Protein 3K4T (pdb70)

Solvent-accessible surface area: 15695 Å² total; per-residue (Å²): 133,73,45,84,95,1,25,140,26,1,50,67,1,33,68,14,1,158,52,1,60,59,16,4,132,35,1,49,114,60,14,64,90,84,63,66,14,150,107,4,8,110,80,19,12,56,121,5,36,76,54,3,54,142,31,16,81,98,17,42,30,10,148,61,6,56,112,42,48,97,99,48,105,79,1,39,156,26,0,45,61,0,33,67,15,2,152,37,1,97,62,15,5,154,35,0,50,120,64,14,55,89,60,82,80,9,97,93,6,5,98,89,10,13,62,111,5,31,95,63,3,37,146,52,16,77,101,29,56,23,6,141,83,10,21,116,51,50,60,69,131,91,63,43,88,83,1,32,136,21,1,42,92,2,21,61,33,1,89,64,3,60,62,56,2,94,44,2,38,133,67,16,48,77,46,64,86,27,101,94,0,9,103,67,16,7,54,126,8,24,78,56,2,46,139,33,18,85,83,21,40,24,7,129,84,3,2,135,48,41,72,50,172,90,101,50,110,94,2,21,140,27,1,42,72,2,19,66,42,0,98,58,1,56,60,55,1,86,36,2,49,125,67,24,52,96,68,83,75,31,122,105,11,8,79,98,29,6,60,136,8,25,86,56,1,36,147,26,17,79,104,20,44,29,6,148,87,2,60,126,55,76

Organism: Cauliflower mosaic virus (strain Strasbourg) (NCBI:txid10648)

Radius of gyration: 31.71 Å; Cα contacts (8 Å, |Δi|>4): 252; chains: 4; bounding box: 76×44×86 Å

Sequence (282 aa):
ANLNQIQKEVSEILSDQKSMKADIKAILELLGSQNPIKESLETVAAKIVNDLTKLINDCPCNKEILEALGNLNQIQKEVSEILSDQKSMKADIKAILELLGSQNPIKESLETVAAKIVNDLTKLINDCPCNKEILEALGTQANLNQIQKEVSEILSDQKSMKADIKAILELLGSQNPIKESLETVAAKIVNDLTKLINDCP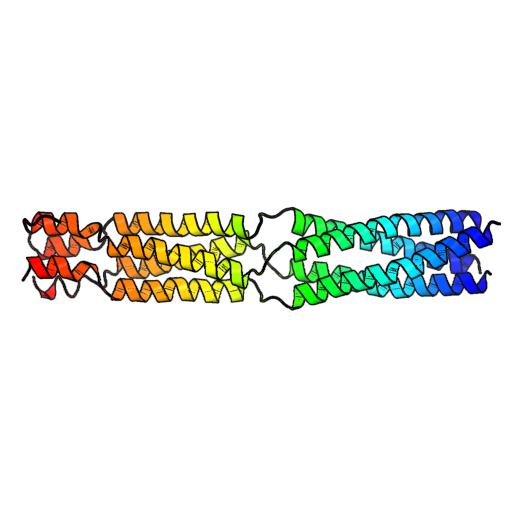CNKEILEALGTQPNLNQIQKEVSEILSDQKSMKADIKAILELLGSQNPIKESLETVAAKIVNDLTKLINDCPCNKEIILEAL

InterPro domains:
  IPR004986 Caulimovirus virion-associated protein [PF03310] (8-120)

Structure (mmCIF, N/CA/C/O backbone):
data_3K4T
#
_entry.id   3K4T
#
_cell.length_a   69.302
_cell.length_b   28.818
_cell.length_c   75.957
_cell.angle_alpha   90.00
_cell.angle_beta   92.08
_cell.angle_gamma   90.00
#
_symmetry.space_group_name_H-M   'P 1 21 1'
#
loop_
_entity.id
_entity.type
_entity.pdbx_description
1 polymer 'Virion-associated protein'
2 non-polymer 'CHLORIDE ION'
3 water water
#
loop_
_atom_site.group_PDB
_atom_site.id
_atom_site.type_symbol
_atom_site.label_atom_id
_atom_site.label_alt_id
_atom_site.label_comp_id
_atom_site.label_asym_id
_atom_site.label_entity_id
_atom_site.label_seq_id
_atom_site.pdbx_PDB_ins_code
_atom_site.Cartn_x
_atom_site.Cartn_y
_atom_site.Cartn_z
_atom_site.occupancy
_atom_site.B_iso_or_equiv
_atom_site.auth_seq_id
_atom_site.auth_comp_id
_atom_site.auth_asym_id
_atom_site.auth_atom_id
_atom_site.pdbx_PDB_model_num
ATOM 1 N N . ALA A 1 2 ? 56.151 12.112 55.216 1.00 27.95 2 ALA A N 1
ATOM 2 C CA . ALA A 1 2 ? 55.113 11.145 54.712 1.00 27.62 2 ALA A CA 1
ATOM 3 C C . ALA A 1 2 ? 54.152 11.824 53.720 1.00 27.24 2 ALA A C 1
ATOM 4 O O . ALA A 1 2 ? 53.636 11.193 52.790 1.00 26.56 2 ALA A O 1
ATOM 6 N N . ASN A 1 3 ? 53.953 13.126 53.941 1.00 27.14 3 ASN A N 1
ATOM 7 C CA . ASN A 1 3 ? 53.176 14.021 53.087 1.00 26.67 3 ASN A CA 1
ATOM 8 C C . ASN A 1 3 ? 53.674 14.081 51.647 1.00 26.80 3 ASN A C 1
ATOM 9 O O . ASN A 1 3 ? 52.902 13.865 50.713 1.00 27.02 3 ASN A O 1
ATOM 14 N N . LEU A 1 4 ? 54.962 14.369 51.474 1.00 26.86 4 LEU A N 1
ATOM 15 C CA . LEU A 1 4 ? 55.536 14.601 50.155 1.00 27.06 4 LEU A CA 1
ATOM 16 C C . LEU A 1 4 ? 55.536 13.355 49.289 1.00 27.94 4 LEU A C 1
ATOM 17 O O . LEU A 1 4 ? 55.357 13.446 48.065 1.00 27.89 4 LEU A O 1
ATOM 22 N N . ASN A 1 5 ? 55.747 12.202 49.930 1.00 28.66 5 ASN A N 1
ATOM 23 C CA . ASN A 1 5 ? 55.724 10.917 49.241 1.00 29.49 5 ASN A CA 1
ATOM 24 C C . ASN A 1 5 ? 54.358 10.556 48.685 1.00 29.74 5 ASN A C 1
ATOM 25 O O . ASN A 1 5 ? 54.251 10.149 47.536 1.00 29.62 5 ASN A O 1
ATOM 30 N N . GLN A 1 6 ? 53.317 10.706 49.496 1.00 30.39 6 GLN A N 1
ATOM 31 C CA . GLN A 1 6 ? 51.964 10.526 48.997 1.00 31.33 6 GLN A CA 1
ATOM 32 C C . GLN A 1 6 ? 51.730 11.401 47.760 1.00 31.48 6 GLN A C 1
ATOM 33 O O . GLN A 1 6 ? 51.250 10.914 46.737 1.00 31.74 6 GLN A O 1
ATOM 39 N N . ILE A 1 7 ? 52.099 12.675 47.832 1.00 31.80 7 ILE A N 1
ATOM 40 C CA . ILE A 1 7 ? 51.968 13.545 46.656 1.00 32.17 7 ILE A CA 1
ATOM 41 C C . ILE A 1 7 ? 52.812 13.017 45.498 1.00 32.35 7 ILE A C 1
ATOM 42 O O . ILE A 1 7 ? 52.319 12.885 44.381 1.00 32.75 7 ILE A O 1
ATOM 47 N N . GLN A 1 8 ? 54.068 12.686 45.769 1.00 32.59 8 GLN A N 1
ATOM 48 C CA . GLN A 1 8 ? 54.915 12.062 44.758 1.00 33.07 8 GLN A CA 1
ATOM 49 C C . GLN A 1 8 ? 54.281 10.819 44.096 1.00 33.05 8 GLN A C 1
ATOM 50 O O . GLN A 1 8 ? 54.331 10.695 42.872 1.00 33.28 8 GLN A O 1
ATOM 56 N N . LYS A 1 9 ? 53.688 9.921 44.894 1.00 32.93 9 LYS A N 1
ATOM 57 C CA . LYS A 1 9 ? 53.008 8.704 44.386 1.00 32.77 9 LYS A CA 1
ATOM 58 C C . LYS A 1 9 ? 51.874 9.017 43.414 1.00 32.46 9 LYS A C 1
ATOM 59 O O . LYS A 1 9 ? 51.813 8.462 42.320 1.00 32.40 9 LYS A O 1
ATOM 65 N N . GLU A 1 10 ? 50.971 9.895 43.841 1.00 32.17 10 GLU A N 1
ATOM 66 C CA . GLU A 1 10 ? 49.787 10.228 43.074 1.00 31.85 10 GLU A CA 1
ATOM 67 C C . GLU A 1 10 ? 50.142 10.976 41.828 1.00 31.66 10 GLU A C 1
ATOM 68 O O . GLU A 1 10 ? 49.484 10.815 40.812 1.00 31.97 10 GLU A O 1
ATOM 74 N N . VAL A 1 11 ? 51.184 11.795 41.902 1.00 31.50 11 VAL A N 1
ATOM 75 C CA . VAL A 1 11 ? 51.625 12.573 40.748 1.00 31.18 11 VAL A CA 1
ATOM 76 C C . VAL A 1 11 ? 52.186 11.655 39.663 1.00 30.99 11 VAL A C 1
ATOM 77 O O . VAL A 1 11 ? 51.865 11.821 38.481 1.00 31.14 11 VAL A O 1
ATOM 81 N N . SER A 1 12 ? 53.007 10.688 40.080 1.00 30.57 12 SER A N 1
ATOM 82 C CA . SER A 1 12 ? 53.551 9.660 39.193 1.00 29.96 12 SER A CA 1
ATOM 83 C C . SER A 1 12 ? 52.445 8.871 38.519 1.00 29.48 12 SER A C 1
ATOM 84 O O . SER A 1 12 ? 52.532 8.567 37.336 1.00 29.00 12 SER A O 1
ATOM 87 N N . GLU A 1 13 ? 51.410 8.550 39.292 1.00 29.50 13 GLU A N 1
ATOM 88 C CA . GLU A 1 13 ? 50.265 7.780 38.814 1.00 29.60 13 GLU A CA 1
ATOM 89 C C . GLU A 1 13 ? 49.434 8.565 37.807 1.00 29.43 13 GLU A C 1
ATOM 90 O O . GLU A 1 13 ? 49.034 7.992 36.796 1.00 29.74 13 GLU A O 1
ATOM 96 N N . ILE A 1 14 ? 49.182 9.853 38.073 1.00 28.96 14 ILE A N 1
ATOM 97 C CA . ILE A 1 14 ? 48.494 10.717 37.112 1.00 28.99 14 ILE A CA 1
ATOM 98 C C . ILE A 1 14 ? 49.222 10.685 35.780 1.00 29.60 14 ILE A C 1
ATOM 99 O O . ILE A 1 14 ? 48.603 10.410 34.755 1.00 29.66 14 ILE A O 1
ATOM 104 N N . LEU A 1 15 ? 50.535 10.936 35.805 1.00 30.53 15 LEU A N 1
ATOM 105 C CA . LEU A 1 15 ? 51.355 11.022 34.581 1.00 31.50 15 LEU A CA 1
ATOM 106 C C . LEU A 1 15 ? 51.413 9.741 33.758 1.00 32.67 15 LEU A C 1
ATOM 107 O O . LEU A 1 15 ? 51.475 9.799 32.522 1.00 33.16 15 LEU A O 1
ATOM 112 N N . SER A 1 16 ? 51.500 8.610 34.455 1.00 33.73 16 SER A N 1
ATOM 113 C CA . SER A 1 16 ? 51.388 7.286 33.852 1.00 34.60 16 SER A CA 1
ATOM 114 C C . SER A 1 16 ? 50.007 7.065 33.253 1.00 35.13 16 SER A C 1
ATOM 115 O O . SER A 1 16 ? 49.867 6.476 32.182 1.00 35.59 16 SER A O 1
ATOM 118 N N . ASP A 1 17 ? 48.989 7.544 33.958 1.00 35.87 17 ASP A N 1
ATOM 119 C CA . ASP A 1 17 ? 47.610 7.202 33.645 1.00 36.59 17 ASP A CA 1
ATOM 120 C C . ASP A 1 17 ? 47.298 7.697 32.244 1.00 36.74 17 ASP A C 1
ATOM 121 O O . ASP A 1 17 ? 46.594 7.037 31.479 1.00 37.14 17 ASP A O 1
ATOM 126 N N . GLN A 1 18 ? 47.829 8.869 31.915 1.00 36.72 18 GLN A N 1
ATOM 127 C CA . GLN A 1 18 ? 47.524 9.516 30.649 1.00 36.29 18 GLN A CA 1
ATOM 128 C C . GLN A 1 18 ? 47.977 8.663 29.468 1.00 36.46 18 GLN A C 1
ATOM 129 O O . GLN A 1 18 ? 47.267 8.565 28.467 1.00 36.37 18 GLN A O 1
ATOM 135 N N . LYS A 1 19 ? 49.151 8.044 29.574 1.00 36.33 19 LYS A N 1
ATOM 136 C CA . LYS A 1 19 ? 49.733 7.393 28.400 1.00 36.33 19 LYS A CA 1
ATOM 137 C C . LYS A 1 19 ? 48.838 6.325 27.767 1.00 36.00 19 LYS A C 1
ATOM 138 O O . LYS A 1 19 ? 48.956 6.026 26.570 1.00 35.85 19 LYS A O 1
ATOM 144 N N . SER A 1 20 ? 47.962 5.742 28.580 1.00 35.49 20 SER A N 1
ATOM 145 C CA . SER A 1 20 ? 46.952 4.806 28.088 1.00 34.90 20 SER A CA 1
ATOM 146 C C . SER A 1 20 ? 45.670 5.546 27.702 1.00 34.28 20 SER A C 1
ATOM 147 O O . SER A 1 20 ? 44.842 5.008 26.968 1.00 34.23 20 SER A O 1
ATOM 150 N N . MET A 1 21 ? 45.531 6.778 28.194 1.00 33.31 21 MET A N 1
ATOM 151 C CA . MET A 1 21 ? 44.435 7.670 27.831 1.00 32.56 21 MET A CA 1
ATOM 152 C C . MET A 1 21 ? 44.722 8.252 26.461 1.00 31.72 21 MET A C 1
ATOM 153 O O . MET A 1 21 ? 43.829 8.321 25.617 1.00 31.56 21 MET A O 1
ATOM 158 N N . LYS A 1 22 ? 45.976 8.662 26.251 1.00 30.89 22 LYS A N 1
ATOM 159 C CA . LYS A 1 22 ? 46.481 9.089 24.932 1.00 29.90 22 LYS A CA 1
ATOM 160 C C . LYS A 1 22 ? 46.344 8.019 23.864 1.00 29.05 22 LYS A C 1
ATOM 161 O O . LYS A 1 22 ? 46.001 8.333 22.726 1.00 28.94 22 LYS A O 1
ATOM 167 N N . ALA A 1 23 ? 46.600 6.760 24.234 1.00 28.60 23 ALA A N 1
ATOM 168 C CA . ALA A 1 23 ? 46.489 5.605 23.307 1.00 27.83 23 ALA A CA 1
ATOM 169 C C . ALA A 1 23 ? 45.064 5.420 22.821 1.00 27.33 23 ALA A C 1
ATOM 170 O O . ALA A 1 23 ? 44.834 4.997 21.683 1.00 27.81 23 ALA A O 1
ATOM 172 N N . ASP A 1 24 ? 44.12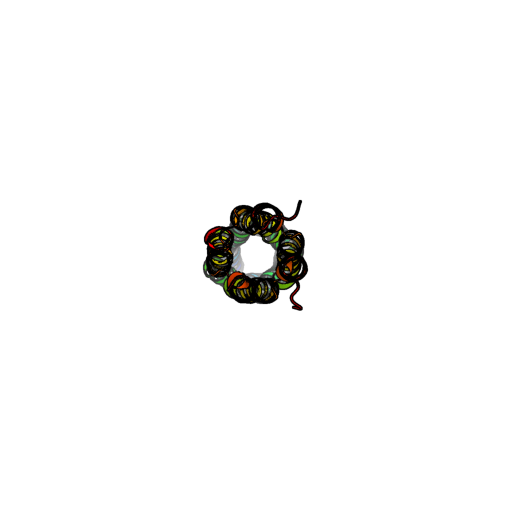1 5.732 23.699 1.00 26.61 24 ASP A N 1
ATOM 173 C CA . ASP A 1 24 ? 42.713 5.670 23.393 1.00 26.41 24 ASP A CA 1
ATOM 174 C C . ASP A 1 24 ? 42.230 6.847 22.526 1.00 26.15 24 ASP A C 1
ATOM 175 O O . ASP A 1 24 ? 41.545 6.630 21.523 1.00 26.27 24 ASP A O 1
ATOM 180 N N . ILE A 1 25 ? 42.582 8.082 22.888 1.00 25.59 25 ILE A N 1
ATOM 181 C CA . ILE A 1 25 ? 42.241 9.243 22.051 1.00 25.25 25 ILE A CA 1
ATOM 182 C C . ILE A 1 25 ? 42.779 9.109 20.609 1.00 25.28 25 ILE A C 1
ATOM 183 O O . ILE A 1 25 ? 42.106 9.499 19.650 1.00 25.44 25 ILE A O 1
ATOM 188 N N . LYS A 1 26 ? 43.986 8.558 20.464 1.00 24.66 26 LYS A N 1
ATOM 189 C CA . LYS A 1 26 ? 44.552 8.277 19.155 1.00 24.49 26 LYS A CA 1
ATOM 190 C C . LYS A 1 26 ? 43.664 7.279 18.397 1.00 24.31 26 LYS A C 1
ATOM 191 O O . LYS A 1 26 ? 43.361 7.474 17.214 1.00 24.24 26 LYS A O 1
ATOM 197 N N . ALA A 1 27 ? 43.244 6.226 19.092 1.00 23.69 27 ALA A N 1
ATOM 198 C CA . ALA A 1 27 ? 42.414 5.206 18.498 1.00 23.61 27 ALA A CA 1
ATOM 199 C C . ALA A 1 27 ? 41.076 5.778 18.035 1.00 23.82 27 ALA A C 1
ATOM 200 O O . ALA A 1 27 ? 40.549 5.350 17.002 1.00 23.99 27 ALA A O 1
ATOM 202 N N . ILE A 1 28 ? 40.535 6.744 18.780 1.00 23.51 28 ILE A N 1
ATOM 203 C CA . ILE A 1 28 ? 39.276 7.384 18.382 1.00 23.36 28 ILE A CA 1
ATOM 204 C C . ILE A 1 28 ? 39.472 8.270 17.130 1.00 22.96 28 ILE A C 1
ATOM 205 O O . ILE A 1 28 ? 38.637 8.273 16.237 1.00 22.97 28 ILE A O 1
ATOM 210 N N . LEU A 1 29 ? 40.590 8.985 17.049 1.00 22.78 29 LEU A N 1
ATOM 211 C CA . LEU A 1 29 ? 40.905 9.798 15.858 1.00 22.16 29 LEU A CA 1
ATOM 212 C C . LEU A 1 29 ? 41.296 8.980 14.637 1.00 22.10 29 LEU A C 1
ATOM 213 O O . LEU A 1 29 ? 40.937 9.334 13.519 1.00 22.28 29 LEU A O 1
ATOM 218 N N . GLU A 1 30 ? 42.027 7.888 14.844 1.00 22.14 30 GLU A N 1
ATOM 219 C CA . GLU A 1 30 ? 42.309 6.954 13.741 1.00 22.30 30 GLU A CA 1
ATOM 220 C C . GLU A 1 30 ? 41.041 6.245 13.287 1.00 21.84 30 GLU A C 1
ATOM 221 O O . GLU A 1 30 ? 40.986 5.742 12.176 1.00 22.30 30 GLU A O 1
ATOM 227 N N . LEU A 1 31 ? 40.019 6.213 14.132 1.00 21.50 31 LEU A N 1
ATOM 228 C CA . LEU A 1 31 ? 38.783 5.519 13.776 1.00 21.25 31 LEU A CA 1
ATOM 229 C C . LEU A 1 31 ? 37.787 6.434 13.071 1.00 21.17 31 LEU A C 1
ATOM 230 O O . LEU A 1 31 ? 37.056 5.996 12.178 1.00 21.16 31 LEU A O 1
ATOM 235 N N . LEU A 1 32 ? 37.764 7.700 13.482 1.00 20.86 32 LEU A N 1
ATOM 236 C CA . LEU A 1 32 ? 36.881 8.699 12.887 1.00 20.48 32 LEU A CA 1
ATOM 237 C C . LEU A 1 32 ? 37.354 9.122 11.509 1.00 20.36 32 LEU A C 1
ATOM 238 O O . LEU A 1 32 ? 36.533 9.369 10.624 1.00 20.65 32 LEU A O 1
ATOM 243 N N . GLY A 1 33 ? 38.673 9.208 11.338 1.00 19.67 33 GLY A N 1
ATOM 244 C CA . GLY A 1 33 ? 39.269 9.622 10.073 1.00 18.94 33 GLY A CA 1
ATOM 245 C C . GLY A 1 33 ? 39.607 8.477 9.134 1.00 18.40 33 GLY A C 1
ATOM 246 O O . GLY A 1 33 ? 40.412 8.645 8.216 1.00 18.40 33 GLY A O 1
ATOM 247 N N . SER A 1 34 ? 39.005 7.313 9.370 1.00 17.86 34 SER A N 1
ATOM 248 C CA . SER A 1 34 ? 39.169 6.157 8.487 1.00 17.24 34 SER A CA 1
ATOM 249 C C . SER A 1 34 ? 37.856 5.690 7.852 1.00 17.12 34 SER A C 1
ATOM 250 O O . SER A 1 34 ? 37.805 4.663 7.174 1.00 17.01 34 SER A O 1
ATOM 253 N N . GLN A 1 35 ? 36.774 6.350 8.145 1.00 16.98 35 GLN A N 1
ATOM 254 C CA . GLN A 1 35 ? 35.504 6.067 7.491 1.00 16.82 35 GLN A CA 1
ATOM 255 C C . GLN A 1 35 ? 35.074 7.175 6.538 1.00 16.93 35 GLN A C 1
ATOM 256 O O . GLN A 1 35 ? 35.499 8.324 6.681 1.00 16.81 35 GLN A O 1
ATOM 262 N N . ASN A 1 36 ? 34.253 6.817 5.555 1.00 17.15 36 ASN A N 1
ATOM 263 C CA . ASN A 1 36 ? 33.743 7.772 4.577 1.00 17.40 36 ASN A CA 1
ATOM 264 C C . ASN A 1 36 ? 32.683 8.695 5.200 1.00 17.74 36 ASN A C 1
ATOM 265 O O . ASN A 1 36 ? 32.006 8.295 6.157 1.00 17.69 36 ASN A O 1
ATOM 270 N N . PRO A 1 37 ? 32.544 9.936 4.676 1.00 18.05 37 PRO A N 1
ATOM 271 C CA . PRO A 1 37 ? 31.440 10.806 5.109 1.00 18.40 37 PRO A CA 1
ATOM 272 C C . PRO A 1 37 ? 30.064 10.186 4.798 1.00 18.76 37 PRO A C 1
ATOM 273 O O . PRO A 1 37 ? 29.952 9.348 3.894 1.00 19.06 37 PRO A O 1
ATOM 277 N N . ILE A 1 38 ? 29.031 10.590 5.533 1.00 18.82 38 ILE A N 1
ATOM 278 C CA . ILE A 1 38 ? 27.694 10.018 5.347 1.00 19.03 38 ILE A CA 1
ATOM 279 C C . ILE A 1 38 ? 27.047 10.423 4.007 1.00 19.12 38 ILE A C 1
ATOM 280 O O . ILE A 1 38 ? 26.481 9.580 3.307 1.00 19.14 38 ILE A O 1
ATOM 285 N N . LYS A 1 39 ? 27.151 11.705 3.661 1.00 19.30 39 LYS A N 1
ATOM 286 C CA . LYS A 1 39 ? 26.536 12.283 2.453 1.00 19.61 39 LYS A CA 1
ATOM 287 C C . LYS A 1 39 ? 27.084 11.694 1.142 1.00 19.78 39 LYS A C 1
ATOM 288 O O . LYS A 1 39 ? 26.350 11.537 0.165 1.00 19.68 39 LYS A O 1
ATOM 294 N N . GLU A 1 40 ? 28.379 11.385 1.147 1.00 20.10 40 GLU A N 1
ATOM 295 C CA . GLU A 1 40 ? 29.078 10.755 0.029 1.00 20.50 40 GLU A CA 1
ATOM 296 C C . GLU A 1 40 ? 28.655 9.289 -0.092 1.00 20.95 40 GLU A C 1
ATOM 297 O O . GLU A 1 40 ? 28.464 8.780 -1.200 1.00 20.92 40 GLU A O 1
ATOM 303 N N . SER A 1 41 ? 28.511 8.630 1.058 1.00 21.54 41 SER A N 1
ATOM 304 C CA . SER A 1 41 ? 28.074 7.237 1.129 1.00 22.17 41 SER A CA 1
ATOM 305 C C . SER A 1 41 ? 26.625 7.109 0.659 1.00 22.84 41 SER A C 1
ATOM 306 O O . SER A 1 41 ? 26.300 6.221 -0.142 1.00 22.90 41 SER A O 1
ATOM 309 N N . LEU A 1 42 ? 25.771 8.012 1.148 1.00 23.57 42 LEU A N 1
ATOM 310 C CA . LEU A 1 42 ? 24.341 8.017 0.820 1.00 24.31 42 LEU A CA 1
ATOM 311 C C . LEU A 1 42 ? 24.014 8.331 -0.642 1.00 24.68 42 LEU A C 1
ATOM 312 O O . LEU A 1 42 ? 23.123 7.710 -1.233 1.00 24.88 42 LEU A O 1
ATOM 317 N N . GLU A 1 43 ? 24.728 9.296 -1.215 1.00 25.11 43 GLU A N 1
ATOM 318 C CA . GLU A 1 43 ? 24.605 9.594 -2.636 1.00 25.34 43 GLU A CA 1
ATOM 319 C C . GLU A 1 43 ? 24.897 8.346 -3.464 1.00 25.49 43 GLU A C 1
ATOM 320 O O . GLU A 1 43 ? 24.100 7.985 -4.330 1.00 25.88 43 GLU A O 1
ATOM 326 N N . THR A 1 44 ? 26.014 7.680 -3.163 1.00 25.63 44 THR A N 1
ATOM 327 C CA . THR A 1 44 ? 26.527 6.547 -3.962 1.00 25.92 44 THR A CA 1
ATOM 328 C C . THR A 1 44 ? 25.557 5.360 -3.970 1.00 26.04 44 THR A C 1
ATOM 329 O O . THR A 1 44 ? 25.369 4.717 -5.001 1.00 26.02 44 THR A O 1
ATOM 333 N N . VAL A 1 45 ? 24.934 5.093 -2.824 1.00 26.26 45 VAL A N 1
ATOM 334 C CA . VAL A 1 45 ? 23.973 3.985 -2.699 1.00 26.38 45 VAL A CA 1
ATOM 335 C C . VAL A 1 45 ? 22.572 4.336 -3.192 1.00 26.20 45 VAL A C 1
ATOM 336 O O . VAL A 1 45 ? 21.910 3.495 -3.795 1.00 26.38 45 VAL A O 1
ATOM 340 N N . ALA A 1 46 ? 22.130 5.565 -2.929 1.00 26.04 46 ALA A N 1
ATOM 341 C CA . ALA A 1 46 ? 20.880 6.074 -3.491 1.00 25.97 46 ALA A CA 1
ATOM 342 C C . ALA A 1 46 ? 20.973 6.035 -5.004 1.00 26.03 46 ALA A C 1
ATOM 343 O O . ALA A 1 46 ? 20.106 5.467 -5.664 1.00 25.96 46 ALA A O 1
ATOM 345 N N . ALA A 1 47 ? 22.053 6.611 -5.538 1.00 26.01 47 ALA A N 1
ATOM 346 C CA . ALA A 1 47 ? 22.352 6.567 -6.971 1.00 26.09 47 ALA A CA 1
ATOM 347 C C . ALA A 1 47 ? 22.367 5.140 -7.554 1.00 26.06 47 ALA A C 1
ATOM 348 O O . ALA A 1 47 ? 21.991 4.940 -8.712 1.00 25.98 47 ALA A O 1
ATOM 350 N N . LYS A 1 48 ? 22.789 4.159 -6.751 1.00 26.02 48 LYS A N 1
ATOM 351 C CA . LYS A 1 48 ? 22.711 2.745 -7.139 1.00 25.85 48 LYS A CA 1
ATOM 352 C C . LYS A 1 48 ? 21.290 2.178 -7.103 1.00 25.46 48 LYS A C 1
ATOM 353 O O . LYS A 1 48 ? 20.905 1.459 -8.022 1.00 25.46 48 LYS A O 1
ATOM 359 N N . ILE A 1 49 ? 20.523 2.481 -6.051 1.00 25.02 49 ILE A N 1
ATOM 360 C CA . ILE A 1 49 ? 19.106 2.075 -5.989 1.00 24.50 49 ILE A CA 1
ATOM 361 C C . ILE A 1 49 ? 18.368 2.587 -7.226 1.00 24.35 49 ILE A C 1
ATOM 362 O O . ILE A 1 49 ? 17.846 1.797 -8.002 1.00 24.30 49 ILE A O 1
ATOM 367 N N . VAL A 1 50 ? 18.374 3.904 -7.426 1.00 24.53 50 VAL A N 1
ATOM 368 C CA . VAL A 1 50 ? 17.690 4.530 -8.566 1.00 24.88 50 VAL A CA 1
ATOM 369 C C . VAL A 1 50 ? 18.177 4.055 -9.937 1.00 25.04 50 VAL A C 1
ATOM 370 O O . VAL A 1 50 ? 17.365 3.917 -10.840 1.00 25.57 50 VAL A O 1
ATOM 374 N N . ASN A 1 51 ? 19.479 3.802 -10.098 1.00 25.50 51 ASN A N 1
ATOM 375 C CA . ASN A 1 51 ? 20.023 3.254 -11.365 1.00 25.63 51 ASN A CA 1
ATOM 376 C C . ASN A 1 51 ? 19.489 1.854 -11.665 1.00 25.65 51 ASN A C 1
ATOM 377 O O . ASN A 1 51 ? 18.986 1.604 -12.763 1.00 25.79 51 ASN A O 1
ATOM 382 N N . ASP A 1 52 ? 19.595 0.958 -10.681 1.00 25.77 52 ASP A N 1
ATOM 383 C CA . ASP A 1 52 ? 19.089 -0.417 -10.783 1.00 26.05 52 ASP A CA 1
ATOM 384 C C . ASP A 1 52 ? 17.599 -0.470 -11.103 1.00 25.99 52 ASP A C 1
ATOM 385 O O . ASP A 1 52 ? 17.155 -1.274 -11.930 1.00 25.85 52 ASP A O 1
ATOM 390 N N . LEU A 1 53 ? 16.833 0.396 -10.449 1.00 25.92 53 LEU A N 1
ATOM 391 C CA . LEU A 1 53 ? 15.423 0.494 -10.738 1.00 25.77 53 LEU A CA 1
ATOM 392 C C . LEU A 1 53 ? 15.135 1.294 -12.014 1.00 25.77 53 LEU A C 1
ATOM 393 O O . LEU A 1 53 ? 14.288 0.884 -12.797 1.00 26.00 53 LEU A O 1
ATOM 398 N N . THR A 1 54 ? 15.839 2.404 -12.254 1.00 25.61 54 THR A N 1
ATOM 399 C CA . THR A 1 54 ? 15.652 3.142 -13.521 1.00 25.51 54 THR A CA 1
ATOM 400 C C . THR A 1 54 ? 15.922 2.247 -14.732 1.00 25.77 54 THR A C 1
ATOM 401 O O . THR A 1 54 ? 15.487 2.550 -15.843 1.00 26.05 54 THR A O 1
ATOM 405 N N . LYS A 1 55 ? 16.626 1.140 -14.517 1.00 25.87 55 LYS A N 1
ATOM 406 C CA . LYS A 1 55 ? 16.823 0.169 -15.587 1.00 25.94 55 LYS A CA 1
ATOM 407 C C . LYS A 1 55 ? 15.677 -0.833 -15.713 1.00 25.89 55 LYS A C 1
ATOM 408 O O . LYS A 1 55 ? 15.097 -0.967 -16.795 1.00 26.09 55 LYS A O 1
ATOM 414 N N . LEU A 1 56 ? 15.324 -1.514 -14.622 1.00 25.80 56 LEU A N 1
ATOM 415 C CA . LEU A 1 56 ? 14.251 -2.527 -14.670 1.00 25.97 56 LEU A CA 1
ATOM 416 C C . LEU A 1 56 ? 12.885 -1.965 -15.118 1.00 26.25 56 LEU A C 1
ATOM 417 O O . LEU A 1 56 ? 12.137 -2.634 -15.833 1.00 26.63 56 LEU A O 1
ATOM 422 N N . ILE A 1 57 ? 12.562 -0.745 -14.697 1.00 26.21 57 ILE A N 1
ATOM 423 C CA . ILE A 1 57 ? 11.345 -0.067 -15.149 1.00 25.88 57 ILE A CA 1
ATOM 424 C C . ILE A 1 57 ? 11.390 0.236 -16.665 1.00 25.60 57 ILE A C 1
ATOM 425 O O . ILE A 1 57 ? 10.370 0.173 -17.339 1.00 25.80 57 ILE A O 1
ATOM 430 N N . ASN A 1 58 ? 12.568 0.533 -17.207 1.00 25.31 58 ASN A N 1
ATOM 431 C CA . ASN A 1 58 ? 12.698 0.706 -18.651 1.00 24.92 58 ASN A CA 1
ATOM 432 C C . ASN A 1 58 ? 12.763 -0.635 -19.384 1.00 25.00 58 ASN A C 1
ATOM 433 O O . ASN A 1 58 ? 12.540 -0.693 -20.592 1.00 24.99 58 ASN A O 1
ATOM 438 N N . ASP A 1 59 ? 13.061 -1.700 -18.635 1.00 25.13 59 ASP A N 1
ATOM 439 C CA . ASP A 1 59 ? 13.032 -3.100 -19.099 1.00 25.21 59 ASP A CA 1
ATOM 440 C C . ASP A 1 59 ? 11.649 -3.489 -19.637 1.00 25.20 59 ASP A C 1
ATOM 441 O O . ASP A 1 59 ? 11.533 -4.237 -20.623 1.00 25.25 59 ASP A O 1
ATOM 446 N N . CYS A 1 60 ? 10.610 -2.981 -18.971 1.00 24.94 60 CYS A N 1
ATOM 447 C CA . CYS A 1 60 ? 9.214 -3.263 -19.295 1.00 24.63 60 CYS A CA 1
ATOM 448 C C . CYS A 1 60 ? 8.841 -4.735 -19.157 1.00 24.34 60 CYS A C 1
ATOM 449 O O . CYS A 1 60 ? 8.342 -5.337 -20.110 1.00 24.49 60 CYS A O 1
ATOM 452 N N . PRO A 1 61 ? 9.059 -5.315 -17.961 1.00 24.10 61 PRO A N 1
ATOM 453 C CA . PRO A 1 61 ? 8.762 -6.732 -17.785 1.00 24.07 61 PRO A CA 1
ATOM 454 C C . PRO A 1 61 ? 7.296 -7.056 -18.079 1.00 24.13 61 PRO A C 1
ATOM 455 O O . PRO A 1 61 ? 6.999 -8.115 -18.632 1.00 24.17 61 PRO A O 1
ATOM 459 N N . CYS A 1 62 ? 6.399 -6.128 -17.751 1.00 24.13 62 CYS A N 1
ATOM 460 C CA . CYS A 1 62 ? 4.950 -6.347 -17.889 1.00 24.05 62 CYS A CA 1
ATOM 461 C C . CYS A 1 62 ? 4.401 -6.255 -19.322 1.00 23.36 62 CYS A C 1
ATOM 462 O O . CYS A 1 62 ? 3.245 -6.592 -19.570 1.00 23.27 62 CYS A O 1
ATOM 465 N N . ASN A 1 63 ? 5.234 -5.820 -20.261 1.00 22.77 63 ASN A N 1
ATOM 466 C CA . ASN A 1 63 ? 4.818 -5.723 -21.653 1.00 21.96 63 ASN A CA 1
ATOM 467 C C . ASN A 1 63 ? 4.515 -7.065 -22.291 1.00 21.41 63 ASN A C 1
ATOM 468 O O . ASN A 1 63 ? 3.603 -7.153 -23.108 1.00 21.59 63 ASN A O 1
ATOM 473 N N . LYS A 1 64 ? 5.255 -8.103 -21.921 1.00 20.54 64 LYS A N 1
ATOM 474 C CA . LYS A 1 64 ? 5.110 -9.416 -22.550 1.00 19.47 64 LYS A CA 1
ATOM 475 C C . LYS A 1 64 ? 3.677 -9.963 -22.609 1.00 18.84 64 LYS A C 1
ATOM 476 O O . LYS A 1 64 ? 3.115 -10.140 -23.690 1.00 18.56 64 LYS A O 1
ATOM 482 N N . GLU A 1 65 ? 3.104 -10.240 -21.442 1.00 18.26 65 GLU A N 1
ATOM 483 C CA . GLU A 1 65 ? 1.839 -10.968 -21.326 1.00 18.06 65 GLU A CA 1
ATOM 484 C C . GLU A 1 65 ? 0.710 -10.256 -22.079 1.00 17.75 65 GLU A C 1
ATOM 485 O O . GLU A 1 65 ? -0.150 -10.901 -22.693 1.00 17.76 65 GLU A O 1
ATOM 491 N N . ILE A 1 66 ? 0.738 -8.928 -22.021 1.00 17.64 66 ILE A N 1
ATOM 492 C CA . ILE A 1 66 ? -0.185 -8.059 -22.737 1.00 17.41 66 ILE A CA 1
ATOM 493 C C . ILE A 1 66 ? 0.042 -8.115 -24.246 1.00 17.66 66 ILE A C 1
ATOM 494 O O . ILE A 1 66 ? -0.922 -8.180 -25.014 1.00 18.20 66 ILE A O 1
ATOM 499 N N . LEU A 1 67 ? 1.307 -8.118 -24.675 1.00 17.65 67 LEU A N 1
ATOM 500 C CA . LEU A 1 67 ? 1.636 -8.343 -26.088 1.00 17.17 67 LEU A CA 1
ATOM 501 C C . LEU A 1 67 ? 1.351 -9.778 -26.536 1.00 17.32 67 LEU A C 1
ATOM 502 O O . LEU A 1 67 ? 1.157 -10.023 -27.729 1.00 17.55 67 LEU A O 1
ATOM 507 N N . GLU A 1 68 ? 1.316 -10.721 -25.587 1.00 17.39 68 GLU A N 1
ATOM 508 C CA . GLU A 1 68 ? 0.821 -12.089 -25.853 1.00 17.13 68 GLU A CA 1
ATOM 509 C C . GLU A 1 68 ? -0.643 -12.054 -26.252 1.00 16.40 68 GLU A C 1
ATOM 510 O O . GLU A 1 68 ? -1.017 -12.638 -27.272 1.00 16.09 68 GLU A O 1
ATOM 516 N N . ALA A 1 69 ? -1.455 -11.362 -25.443 1.00 15.61 69 ALA A N 1
ATOM 517 C CA . ALA A 1 69 ? -2.895 -11.232 -25.701 1.00 14.93 69 ALA A CA 1
ATOM 518 C C . ALA A 1 69 ? -3.214 -10.345 -26.905 1.00 14.57 69 ALA A C 1
ATOM 519 O O . ALA A 1 69 ? -4.146 -10.629 -27.666 1.00 14.42 69 ALA A O 1
ATOM 521 N N . LEU A 1 70 ? -2.438 -9.284 -27.094 1.00 14.40 70 LEU A N 1
ATOM 522 C CA . LEU A 1 70 ? -2.594 -8.446 -28.289 1.00 14.54 70 LEU A CA 1
ATOM 523 C C . LEU A 1 70 ? -2.066 -9.149 -29.566 1.00 14.68 70 LEU A C 1
ATOM 524 O O . LEU A 1 70 ? -2.450 -8.796 -30.686 1.00 14.67 70 LEU A O 1
ATOM 529 N N . GLY A 1 71 ? -1.201 -10.149 -29.385 1.00 14.46 71 GLY A N 1
ATOM 530 C CA . GLY A 1 71 ? -0.684 -10.939 -30.492 1.00 14.41 71 GLY A CA 1
ATOM 531 C C . GLY A 1 71 ? 0.489 -10.264 -31.181 1.00 14.18 71 GLY A C 1
ATOM 532 O O . GLY A 1 71 ? 0.438 -9.990 -32.381 1.00 13.89 71 GLY A O 1
ATOM 533 N N . ASN B 1 3 ? 57.812 28.343 44.990 1.00 22.11 3 ASN B N 1
ATOM 534 C CA . ASN B 1 3 ? 58.056 26.907 44.659 1.00 23.53 3 ASN B CA 1
ATOM 535 C C . ASN B 1 3 ? 56.871 26.004 44.973 1.00 24.03 3 ASN B C 1
ATOM 536 O O . ASN B 1 3 ? 56.650 25.034 44.254 1.00 24.30 3 ASN B O 1
ATOM 541 N N . LEU B 1 4 ? 56.117 26.317 46.037 1.00 24.55 4 LEU B N 1
ATOM 542 C CA . LEU B 1 4 ? 54.741 25.828 46.157 1.00 24.75 4 LEU B CA 1
ATOM 543 C C . LEU B 1 4 ? 53.780 26.803 45.454 1.00 25.74 4 LEU B C 1
ATOM 544 O O . LEU B 1 4 ? 52.627 26.470 45.220 1.00 26.33 4 LEU B O 1
ATOM 549 N N . ASN B 1 5 ? 54.252 28.009 45.127 1.00 26.50 5 ASN B N 1
ATOM 550 C CA . ASN B 1 5 ? 53.480 28.950 44.295 1.00 26.87 5 ASN B CA 1
ATOM 551 C C . ASN B 1 5 ? 53.331 28.492 42.860 1.00 26.40 5 ASN B C 1
ATOM 552 O O . ASN B 1 5 ? 52.270 28.602 42.265 1.00 26.34 5 ASN B O 1
ATOM 557 N N . GLN B 1 6 ? 54.426 28.000 42.310 1.00 26.39 6 GLN B N 1
ATOM 558 C CA . GLN B 1 6 ? 54.464 27.537 40.951 1.00 26.70 6 GLN B CA 1
ATOM 559 C C . GLN B 1 6 ? 53.734 26.195 40.860 1.00 26.90 6 GLN B C 1
ATOM 560 O O . GLN B 1 6 ? 52.858 26.035 40.003 1.00 27.26 6 GLN B O 1
ATOM 566 N N . ILE B 1 7 ? 54.052 25.254 41.756 1.00 26.77 7 ILE B N 1
ATOM 567 C CA . ILE B 1 7 ? 53.279 24.010 41.848 1.00 26.52 7 ILE B CA 1
ATOM 568 C C . ILE B 1 7 ? 51.777 24.249 42.018 1.00 26.93 7 ILE B C 1
ATOM 569 O O . ILE B 1 7 ? 50.986 23.612 41.339 1.00 27.59 7 ILE B O 1
ATOM 574 N N . GLN B 1 8 ? 51.372 25.178 42.875 1.00 27.26 8 GLN B N 1
ATOM 575 C CA . GLN B 1 8 ? 49.942 25.508 43.009 1.00 27.65 8 GLN B CA 1
ATOM 576 C C . GLN B 1 8 ? 49.319 26.115 41.742 1.00 27.94 8 GLN B C 1
ATOM 577 O O . GLN B 1 8 ? 48.178 25.790 41.398 1.00 28.18 8 GLN B O 1
ATOM 583 N N . LYS B 1 9 ? 50.058 26.976 41.044 1.00 28.22 9 LYS B N 1
ATOM 584 C CA . LYS B 1 9 ? 49.563 27.575 39.798 1.00 28.93 9 LYS B CA 1
ATOM 585 C C . LYS B 1 9 ? 49.377 26.528 38.695 1.00 29.30 9 LYS B C 1
ATOM 586 O O . LYS B 1 9 ? 48.328 26.470 38.052 1.00 29.84 9 LYS B O 1
ATOM 592 N N . GLU B 1 10 ? 50.378 25.678 38.500 1.00 29.51 10 GLU B N 1
ATOM 593 C CA . GLU B 1 10 ? 50.265 24.577 37.556 1.00 29.33 10 GLU B CA 1
ATOM 594 C C . GLU B 1 10 ? 49.102 23.640 37.893 1.00 29.13 10 GLU B C 1
ATOM 595 O O . GLU B 1 10 ? 48.269 23.329 37.039 1.00 29.85 10 GLU B O 1
ATOM 601 N N . VAL B 1 11 ? 49.032 23.216 39.148 1.00 28.45 11 VAL B N 1
ATOM 602 C CA . VAL B 1 11 ? 48.022 22.271 39.602 1.00 27.30 11 VAL B CA 1
ATOM 603 C C . VAL B 1 11 ? 46.585 22.807 39.424 1.00 27.34 11 VAL B C 1
ATOM 604 O O . VAL B 1 11 ? 45.714 22.084 38.950 1.00 27.39 11 VAL B O 1
ATOM 608 N N . SER B 1 12 ? 46.346 24.072 39.771 1.00 27.56 12 SER B N 1
ATOM 609 C CA . SER B 1 12 ? 45.079 24.761 39.432 1.00 27.57 12 SER B CA 1
ATOM 610 C C . SER B 1 12 ? 44.752 24.783 37.935 1.00 27.24 12 SER B C 1
ATOM 611 O O . SER B 1 12 ? 43.579 24.697 37.556 1.00 26.86 12 SER B O 1
ATOM 614 N N . GLU B 1 13 ? 45.789 24.929 37.101 1.00 26.76 13 GLU B N 1
ATOM 615 C CA . GLU B 1 13 ? 45.627 24.976 35.650 1.00 26.53 13 GLU B CA 1
ATOM 616 C C . GLU B 1 13 ? 45.362 23.588 35.079 1.00 26.08 13 GLU B C 1
ATOM 617 O O . GLU B 1 13 ? 44.717 23.458 34.031 1.00 25.78 13 GLU B O 1
ATOM 623 N N . ILE B 1 14 ? 45.867 22.560 35.765 1.00 25.37 14 ILE B N 1
ATOM 624 C CA . ILE B 1 14 ? 45.569 21.173 35.412 1.00 24.37 14 ILE B CA 1
ATOM 625 C C . ILE B 1 14 ? 44.117 20.897 35.705 1.00 24.53 14 ILE B C 1
ATOM 626 O O . ILE B 1 14 ? 43.407 20.268 34.886 1.00 24.62 14 ILE B O 1
ATOM 631 N N . LEU B 1 15 ? 43.677 21.383 36.869 1.00 24.37 15 LEU B N 1
ATOM 632 C CA . LEU B 1 15 ? 42.297 21.205 37.312 1.00 23.68 15 LEU B CA 1
AT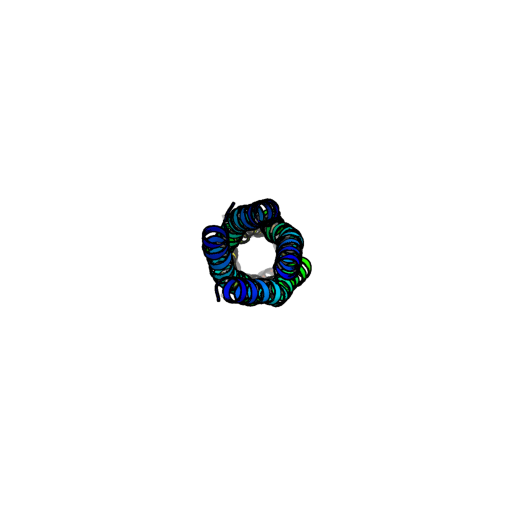OM 633 C C . LEU B 1 15 ? 41.363 21.938 36.394 1.00 24.22 15 LEU B C 1
ATOM 634 O O . LEU B 1 15 ? 40.431 21.340 35.884 1.00 24.68 15 LEU B O 1
ATOM 639 N N . SER B 1 16 ? 41.633 23.220 36.153 1.00 25.03 16 SER B N 1
ATOM 640 C CA . SER B 1 16 ? 40.758 24.050 35.332 1.00 25.83 16 SER B CA 1
ATOM 641 C C . SER B 1 16 ? 40.561 23.462 33.931 1.00 26.62 16 SER B C 1
ATOM 642 O O . SER B 1 16 ? 39.495 23.625 33.340 1.00 27.44 16 SER B O 1
ATOM 645 N N . ASP B 1 17 ? 41.580 22.766 33.423 1.00 27.46 17 ASP B N 1
ATOM 646 C CA . ASP B 1 17 ? 41.544 22.099 32.115 1.00 28.24 17 ASP B CA 1
ATOM 647 C C . ASP B 1 17 ? 40.779 20.769 32.099 1.00 28.33 17 ASP B C 1
ATOM 648 O O . ASP B 1 17 ? 40.026 20.494 31.160 1.00 28.69 17 ASP B O 1
ATOM 653 N N . GLN B 1 18 ? 41.018 19.925 33.106 1.00 28.12 18 GLN B N 1
ATOM 654 C CA . GLN B 1 18 ? 40.203 18.740 33.339 1.00 27.58 18 GLN B CA 1
ATOM 655 C C . GLN B 1 18 ? 38.742 19.099 33.314 1.00 27.58 18 GLN B C 1
ATOM 656 O O . GLN B 1 18 ? 37.920 18.360 32.792 1.00 27.25 18 GLN B O 1
ATOM 662 N N . LYS B 1 19 ? 38.422 20.237 33.912 1.00 27.69 19 LYS B N 1
ATOM 663 C CA . LYS B 1 19 ? 37.057 20.726 33.915 1.00 27.94 19 LYS B CA 1
ATOM 664 C C . LYS B 1 19 ? 36.546 20.826 32.468 1.00 27.95 19 LYS B C 1
ATOM 665 O O . LYS B 1 19 ? 35.575 20.161 32.091 1.00 28.11 19 LYS B O 1
ATOM 671 N N . SER B 1 20 ? 37.218 21.614 31.639 1.00 27.85 20 SER B N 1
ATOM 672 C CA . SER B 1 20 ? 36.749 21.775 30.268 1.00 27.99 20 SER B CA 1
ATOM 673 C C . SER B 1 20 ? 36.787 20.471 29.485 1.00 27.55 20 SER B C 1
ATOM 674 O O . SER B 1 20 ? 35.892 20.237 28.671 1.00 27.81 20 SER B O 1
ATOM 677 N N . MET B 1 21 ? 37.807 19.641 29.735 1.00 27.06 21 MET B N 1
ATOM 678 C CA . MET B 1 21 ? 37.893 18.266 29.181 1.00 27.04 21 MET B CA 1
ATOM 679 C C . MET B 1 21 ? 36.681 17.416 29.538 1.00 26.00 21 MET B C 1
ATOM 680 O O . MET B 1 21 ? 36.055 16.864 28.652 1.00 25.85 21 MET B O 1
ATOM 685 N N . LYS B 1 22 ? 36.373 17.314 30.838 1.00 25.76 22 LYS B N 1
ATOM 686 C CA . LYS B 1 22 ? 35.147 16.678 31.364 1.00 25.17 22 LYS B CA 1
ATOM 687 C C . LYS B 1 22 ? 33.903 17.046 30.572 1.00 24.90 22 LYS B C 1
ATOM 688 O O . LYS B 1 22 ? 33.178 16.161 30.113 1.00 24.38 22 LYS B O 1
ATOM 694 N N . ALA B 1 23 ? 33.669 18.352 30.417 1.00 24.95 23 ALA B N 1
ATOM 695 C CA . ALA B 1 23 ? 32.487 18.865 29.719 1.00 24.89 23 ALA B CA 1
ATOM 696 C C . ALA B 1 23 ? 32.420 18.387 28.281 1.00 25.01 23 ALA B C 1
ATOM 697 O O . ALA B 1 23 ? 31.325 18.151 27.764 1.00 25.47 23 ALA B O 1
ATOM 699 N N . ASP B 1 24 ? 33.578 18.235 27.634 1.00 25.07 24 ASP B N 1
ATOM 700 C CA . ASP B 1 24 ? 33.610 17.754 26.243 1.00 25.23 24 ASP B CA 1
ATOM 701 C C . ASP B 1 24 ? 33.324 16.259 26.109 1.00 24.11 24 ASP B C 1
ATOM 702 O O . ASP B 1 24 ? 32.575 15.861 25.236 1.00 23.90 24 ASP B O 1
ATOM 707 N N . ILE B 1 25 ? 33.908 15.437 26.972 1.00 23.44 25 ILE B N 1
ATOM 708 C CA . ILE B 1 25 ? 33.598 14.008 26.976 1.00 23.20 25 ILE B CA 1
ATOM 709 C C . ILE B 1 25 ? 32.104 13.795 27.211 1.00 23.30 25 ILE B C 1
ATOM 710 O O . ILE B 1 25 ? 31.455 12.989 26.512 1.00 23.85 25 ILE B O 1
ATOM 715 N N . LYS B 1 26 ? 31.567 14.519 28.195 1.00 22.47 26 LYS B N 1
ATOM 716 C CA . LYS B 1 26 ? 30.147 14.524 28.447 1.00 21.96 26 LYS B CA 1
ATOM 717 C C . LYS B 1 26 ? 29.420 14.813 27.138 1.00 21.16 26 LYS B C 1
ATOM 718 O O . LYS B 1 26 ? 28.645 13.979 26.681 1.00 21.67 26 LYS B O 1
ATOM 724 N N . ALA B 1 27 ? 29.704 15.958 26.518 1.00 19.83 27 ALA B N 1
ATOM 725 C CA . ALA B 1 27 ? 29.152 16.291 25.201 1.00 18.78 27 ALA B CA 1
ATOM 726 C C . ALA B 1 27 ? 29.331 15.180 24.137 1.00 18.46 27 ALA B C 1
ATOM 727 O O . ALA B 1 27 ? 28.410 14.924 23.343 1.00 18.67 27 ALA B O 1
ATOM 729 N N . ILE B 1 28 ? 30.490 14.515 24.113 1.00 17.83 28 ILE B N 1
ATOM 730 C CA . ILE B 1 28 ? 30.727 13.436 23.125 1.00 17.34 28 ILE B CA 1
ATOM 731 C C . ILE B 1 28 ? 29.835 12.236 23.420 1.00 17.01 28 ILE B C 1
ATOM 732 O O . ILE B 1 28 ? 29.226 11.695 22.517 1.00 16.80 28 ILE B O 1
ATOM 737 N N . LEU B 1 29 ? 29.761 11.852 24.693 1.00 17.11 29 LEU B N 1
ATOM 738 C CA . LEU B 1 29 ? 28.951 10.730 25.150 1.00 17.00 29 LEU B CA 1
ATOM 739 C C . LEU B 1 29 ? 27.456 10.961 25.014 1.00 17.17 29 LEU B C 1
ATOM 740 O O . LEU B 1 29 ? 26.692 10.013 24.853 1.00 17.33 29 LEU B O 1
ATOM 745 N N . GLU B 1 30 ? 27.040 12.217 25.105 1.00 17.52 30 GLU B N 1
ATOM 746 C CA . GLU B 1 30 ? 25.636 12.572 24.950 1.00 18.08 30 GLU B CA 1
ATOM 747 C C . GLU B 1 30 ? 25.294 12.442 23.483 1.00 17.82 30 GLU B C 1
ATOM 748 O O . GLU B 1 30 ? 24.281 11.841 23.128 1.00 18.03 30 GLU B O 1
ATOM 754 N N . LEU B 1 31 ? 26.159 12.985 22.630 1.00 17.41 31 LEU B N 1
ATOM 755 C CA . LEU B 1 31 ? 25.919 12.952 21.201 1.00 16.64 31 LEU B CA 1
ATOM 756 C C . LEU B 1 31 ? 25.781 11.514 20.747 1.00 15.99 31 LEU B C 1
ATOM 757 O O . LEU B 1 31 ? 24.719 11.143 20.237 1.00 16.64 31 LEU B O 1
ATOM 762 N N . LEU B 1 32 ? 26.824 10.706 20.960 1.00 14.81 32 LEU B N 1
ATOM 763 C CA . LEU B 1 32 ? 26.839 9.291 20.529 1.00 13.42 32 LEU B CA 1
ATOM 764 C C . LEU B 1 32 ? 25.741 8.433 21.173 1.00 12.50 32 LEU B C 1
ATOM 765 O O . LEU B 1 32 ? 25.069 7.642 20.491 1.00 12.24 32 LEU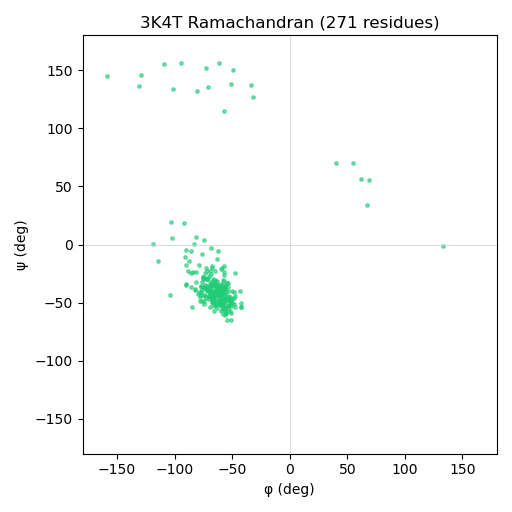 B O 1
ATOM 770 N N . GLY B 1 33 ? 25.562 8.614 22.484 1.00 11.19 33 GLY B N 1
ATOM 771 C CA . GLY B 1 33 ? 24.619 7.830 23.283 1.00 9.45 33 GLY B CA 1
ATOM 772 C C . GLY B 1 33 ? 23.154 8.060 22.982 1.00 8.28 33 GLY B C 1
ATOM 773 O O . GLY B 1 33 ? 22.321 7.231 23.312 1.00 7.94 33 GLY B O 1
ATOM 774 N N . SER B 1 34 ? 22.847 9.173 22.329 1.00 7.60 34 SER B N 1
ATOM 775 C CA . SER B 1 34 ? 21.471 9.593 22.126 1.00 7.16 34 SER B CA 1
ATOM 776 C C . SER B 1 34 ? 20.866 9.376 20.740 1.00 6.84 34 SER B C 1
ATOM 777 O O . SER B 1 34 ? 19.860 9.992 20.391 1.00 6.95 34 SER B O 1
ATOM 780 N N . GLN B 1 35 ? 21.468 8.493 19.957 1.00 6.48 35 GLN B N 1
ATOM 781 C CA . GLN B 1 35 ? 20.950 8.186 18.630 1.00 6.33 35 GLN B CA 1
ATOM 782 C C . GLN B 1 35 ? 20.756 6.707 18.293 1.00 6.12 35 GLN B C 1
ATOM 783 O O . GLN B 1 35 ? 21.522 5.846 18.736 1.00 5.71 35 GLN B O 1
ATOM 789 N N . ASN B 1 36 ? 19.714 6.439 17.509 1.00 6.03 36 ASN B N 1
ATOM 790 C CA . ASN B 1 36 ? 19.359 5.099 17.078 1.00 6.12 36 ASN B CA 1
ATOM 791 C C . ASN B 1 36 ? 20.542 4.359 16.475 1.00 6.58 36 ASN B C 1
ATOM 792 O O . ASN B 1 36 ? 21.312 4.944 15.705 1.00 6.57 36 ASN B O 1
ATOM 797 N N . PRO B 1 37 ? 20.687 3.063 16.809 1.00 6.97 37 PRO B N 1
ATOM 798 C CA . PRO B 1 37 ? 21.687 2.251 16.121 1.00 7.39 37 PRO B CA 1
ATOM 799 C C . PRO B 1 37 ? 21.558 2.434 14.617 1.00 7.82 37 PRO B C 1
ATOM 800 O O . PRO B 1 37 ? 20.462 2.710 14.122 1.00 7.91 37 PRO B O 1
ATOM 804 N N . ILE B 1 38 ? 22.668 2.300 13.904 1.00 8.43 38 ILE B N 1
ATOM 805 C CA . ILE B 1 38 ? 22.669 2.521 12.459 1.00 9.19 38 ILE B CA 1
ATOM 806 C C . ILE B 1 38 ? 21.720 1.545 11.751 1.00 9.49 38 ILE B C 1
ATOM 807 O O . ILE B 1 38 ? 20.977 1.953 10.853 1.00 9.51 38 ILE B O 1
ATOM 812 N N . LYS B 1 39 ? 21.720 0.278 12.174 1.00 9.98 39 LYS B N 1
ATOM 813 C CA . LYS B 1 39 ? 20.830 -0.730 11.574 1.00 10.60 39 LYS B CA 1
ATOM 814 C C . LYS B 1 39 ? 19.345 -0.444 11.815 1.00 11.24 39 LYS B C 1
ATOM 815 O O . LYS B 1 39 ? 18.516 -0.725 10.946 1.00 11.44 39 LYS B O 1
ATOM 821 N N . GLU B 1 40 ? 19.021 0.129 12.974 1.00 11.83 40 GLU B N 1
ATOM 822 C CA . GLU B 1 40 ? 17.646 0.478 13.306 1.00 12.62 40 GLU B CA 1
ATOM 823 C C . GLU B 1 40 ? 17.111 1.585 12.384 1.00 13.15 40 GLU B C 1
ATOM 824 O O . GLU B 1 40 ? 16.068 1.417 11.755 1.00 13.39 40 GLU B O 1
ATOM 830 N N . SER B 1 41 ? 17.844 2.691 12.280 1.00 13.94 41 SER B N 1
ATOM 831 C CA . SER B 1 41 ? 17.439 3.853 11.486 1.00 15.03 41 SER B CA 1
ATOM 832 C C . SER B 1 41 ? 17.372 3.571 9.995 1.00 16.15 41 SER B C 1
ATOM 833 O O . SER B 1 41 ? 16.582 4.183 9.273 1.00 16.81 41 SER B O 1
ATOM 836 N N . LEU B 1 42 ? 18.209 2.659 9.517 1.00 16.84 42 LEU B N 1
ATOM 837 C CA . LEU B 1 42 ? 18.177 2.299 8.111 1.00 17.17 42 LEU B CA 1
ATOM 838 C C . LEU B 1 42 ? 16.954 1.454 7.752 1.00 17.33 42 LEU B C 1
ATOM 839 O O . LEU B 1 42 ? 16.462 1.516 6.624 1.00 17.14 42 LEU B O 1
ATOM 844 N N . GLU B 1 43 ? 16.460 0.682 8.717 1.00 17.92 43 GLU B N 1
ATOM 845 C CA . GLU B 1 43 ? 15.273 -0.156 8.516 1.00 18.63 43 GLU B CA 1
ATOM 846 C C . GLU B 1 43 ? 13.965 0.625 8.365 1.00 18.74 43 GLU B C 1
ATOM 847 O O . GLU B 1 43 ? 13.170 0.327 7.471 1.00 18.41 43 GLU B O 1
ATOM 853 N N . THR B 1 44 ? 13.749 1.616 9.231 1.00 18.95 44 THR B N 1
ATOM 854 C CA . THR B 1 44 ? 12.546 2.438 9.138 1.00 19.36 44 THR B CA 1
ATOM 855 C C . THR B 1 44 ? 12.531 3.245 7.832 1.00 19.79 44 THR B C 1
ATOM 856 O O . THR B 1 44 ? 11.494 3.315 7.169 1.00 20.13 44 THR B O 1
ATOM 860 N N . VAL B 1 45 ? 13.673 3.818 7.444 1.00 20.09 45 VAL B N 1
ATOM 861 C CA . VAL B 1 45 ? 13.787 4.531 6.159 1.00 20.42 45 VAL B CA 1
ATOM 862 C C . VAL B 1 45 ? 13.528 3.595 4.978 1.00 20.78 45 VAL B C 1
ATOM 863 O O . VAL B 1 45 ? 12.731 3.916 4.098 1.00 20.92 45 VAL B O 1
ATOM 867 N N . ALA B 1 46 ? 14.204 2.449 4.950 1.00 21.11 46 ALA B N 1
ATOM 868 C CA . ALA B 1 46 ? 13.977 1.483 3.875 1.00 21.57 46 ALA B CA 1
ATOM 869 C C . ALA B 1 46 ? 12.495 1.157 3.774 1.00 21.71 46 ALA B C 1
ATOM 870 O O . ALA B 1 46 ? 11.911 1.336 2.708 1.00 22.20 46 ALA B O 1
ATOM 872 N N . ALA B 1 47 ? 11.890 0.714 4.885 1.00 21.83 47 ALA B N 1
ATOM 873 C CA . ALA B 1 47 ? 10.443 0.446 4.957 1.00 21.56 47 ALA B CA 1
ATOM 874 C C . ALA B 1 47 ? 9.620 1.618 4.434 1.00 21.76 47 ALA B C 1
ATOM 875 O O . ALA B 1 47 ? 8.728 1.417 3.624 1.00 22.01 47 ALA B O 1
ATOM 877 N N . LYS B 1 48 ? 9.943 2.837 4.866 1.00 22.13 48 LYS B N 1
ATOM 878 C CA . LYS B 1 48 ? 9.353 4.063 4.302 1.00 22.96 48 LYS B CA 1
ATOM 879 C C . LYS B 1 48 ? 9.368 4.058 2.757 1.00 23.60 48 LYS B C 1
ATOM 880 O O . LYS B 1 48 ? 8.309 4.218 2.128 1.00 24.01 48 LYS B O 1
ATOM 886 N N . ILE B 1 49 ? 10.556 3.844 2.163 1.00 23.68 49 ILE B N 1
ATOM 887 C CA . ILE B 1 49 ? 10.771 3.908 0.710 1.00 23.54 49 ILE B CA 1
ATOM 888 C C . ILE B 1 49 ? 9.902 2.904 -0.045 1.00 24.12 49 ILE B C 1
ATOM 889 O O . ILE B 1 49 ? 9.116 3.294 -0.911 1.00 23.68 49 ILE B O 1
ATOM 894 N N . VAL B 1 50 ? 10.048 1.620 0.301 1.00 25.05 50 VAL B N 1
ATOM 895 C CA . VAL B 1 50 ? 9.293 0.515 -0.309 1.00 25.79 50 VAL B CA 1
ATOM 896 C C . VAL B 1 50 ? 7.792 0.775 -0.228 1.00 26.38 50 VAL B C 1
ATOM 897 O O . VAL B 1 50 ? 7.100 0.745 -1.243 1.00 26.66 50 VAL B O 1
ATOM 901 N N . ASN B 1 51 ? 7.305 1.061 0.978 1.00 27.11 51 ASN B N 1
ATOM 902 C CA . ASN B 1 51 ? 5.893 1.365 1.202 1.00 27.62 51 ASN B CA 1
ATOM 903 C C . ASN B 1 51 ? 5.413 2.587 0.398 1.00 27.79 51 ASN B C 1
ATOM 904 O O . ASN B 1 51 ? 4.300 2.584 -0.141 1.00 27.60 51 ASN B O 1
ATOM 909 N N . ASP B 1 52 ? 6.255 3.619 0.314 1.00 28.11 52 ASP B N 1
ATOM 910 C CA . ASP B 1 52 ? 5.961 4.778 -0.537 1.00 28.66 52 ASP B CA 1
ATOM 911 C C . ASP B 1 52 ? 5.918 4.390 -2.036 1.00 28.73 52 ASP B C 1
ATOM 912 O O . ASP B 1 52 ? 5.112 4.933 -2.796 1.00 29.08 52 ASP B O 1
ATOM 917 N N . LEU B 1 53 ? 6.755 3.441 -2.455 1.00 28.49 53 LEU B N 1
ATOM 918 C CA . LEU B 1 53 ? 6.778 3.022 -3.869 1.00 28.55 53 LEU B CA 1
ATOM 919 C C . LEU B 1 53 ? 5.755 1.946 -4.259 1.00 28.04 53 LEU B C 1
ATOM 920 O O . LEU B 1 53 ? 5.212 1.970 -5.363 1.00 27.94 53 LEU B O 1
ATOM 925 N N . THR B 1 54 ? 5.508 1.006 -3.351 1.00 27.64 54 THR B N 1
ATOM 926 C CA . THR B 1 54 ? 4.432 0.024 -3.490 1.00 27.43 54 THR B CA 1
ATOM 927 C C . THR B 1 54 ? 3.077 0.697 -3.706 1.00 26.90 54 THR B C 1
ATOM 928 O O . THR B 1 54 ? 2.325 0.310 -4.576 1.00 27.06 54 THR B O 1
ATOM 932 N N . LYS B 1 55 ? 2.791 1.716 -2.910 1.00 26.72 55 LYS B N 1
ATOM 933 C CA . LYS B 1 55 ? 1.545 2.471 -2.989 1.00 26.68 55 LYS B CA 1
ATOM 934 C C . LYS B 1 55 ? 1.307 3.070 -4.382 1.00 26.51 55 LYS B C 1
ATOM 935 O O . LYS B 1 55 ? 0.167 3.098 -4.854 1.00 26.22 55 LYS B O 1
ATOM 941 N N . LEU B 1 56 ? 2.384 3.532 -5.031 1.00 26.45 56 LEU B N 1
ATOM 942 C CA . LEU B 1 56 ? 2.296 4.189 -6.346 1.00 26.29 56 LEU B CA 1
ATOM 943 C C . LEU B 1 56 ? 2.128 3.171 -7.467 1.00 26.24 56 LEU B C 1
ATOM 944 O O . LEU B 1 56 ? 1.248 3.324 -8.314 1.00 25.89 56 LEU B O 1
ATOM 949 N N . ILE B 1 57 ? 2.981 2.141 -7.447 1.00 26.38 57 ILE B N 1
ATOM 950 C CA . ILE B 1 57 ? 2.944 1.015 -8.392 1.00 26.43 57 ILE B CA 1
ATOM 951 C C . ILE B 1 57 ? 1.598 0.280 -8.354 1.00 26.61 57 ILE B C 1
ATOM 952 O O . ILE B 1 57 ? 0.943 0.145 -9.393 1.00 27.33 57 ILE B O 1
ATOM 957 N N . ASN B 1 58 ? 1.188 -0.190 -7.173 1.00 26.18 58 ASN B N 1
ATOM 958 C CA . ASN B 1 58 ? -0.108 -0.853 -7.005 1.00 25.62 58 ASN B CA 1
ATOM 959 C C . ASN B 1 58 ? -1.282 0.025 -7.443 1.00 25.36 58 ASN B C 1
ATOM 960 O O . ASN B 1 58 ? -2.348 -0.483 -7.805 1.00 25.57 58 ASN B O 1
ATOM 965 N N . ASP B 1 59 ? -1.069 1.339 -7.430 1.00 25.14 59 ASP B N 1
ATOM 966 C CA . ASP B 1 59 ? -2.065 2.307 -7.883 1.00 25.19 59 ASP B CA 1
ATOM 967 C C . ASP B 1 59 ? -2.114 2.491 -9.412 1.00 24.72 59 ASP B C 1
ATOM 968 O O . ASP B 1 59 ? -2.812 3.364 -9.917 1.00 24.80 59 ASP B O 1
ATOM 973 N N . CYS B 1 60 ? 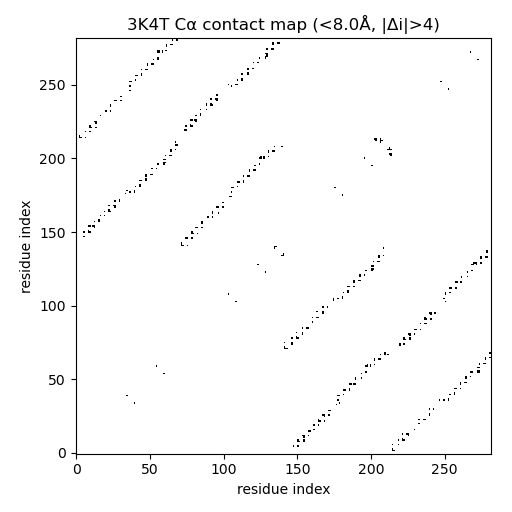-1.361 1.669 -10.137 1.00 24.48 60 CYS B N 1
ATOM 974 C CA . CYS B 1 60 ? -1.499 1.490 -11.599 1.00 24.08 60 CYS B CA 1
ATOM 975 C C . CYS B 1 60 ? -1.763 2.745 -12.440 1.00 23.73 60 CYS B C 1
ATOM 976 O O . CYS B 1 60 ? -2.858 2.899 -12.999 1.00 23.63 60 CYS B O 1
ATOM 979 N N . PRO B 1 61 ? -0.745 3.625 -12.561 1.00 23.40 61 PRO B N 1
ATOM 980 C CA . PRO B 1 61 ? -0.921 4.932 -13.212 1.00 23.35 61 PRO B CA 1
ATOM 981 C C . PRO B 1 61 ? -1.080 4.861 -14.743 1.00 23.35 61 PRO B C 1
ATOM 982 O O . PRO B 1 61 ? -1.860 5.624 -15.331 1.00 23.44 61 PRO B O 1
ATOM 986 N N . CYS B 1 62 ? -0.370 3.927 -15.369 1.00 22.97 62 CYS B N 1
ATOM 987 C CA . CYS B 1 62 ? -0.231 3.908 -16.820 1.00 22.52 62 CYS B CA 1
ATOM 988 C C . CYS B 1 62 ? -1.362 3.194 -17.541 1.00 21.70 62 CYS B C 1
ATOM 989 O O . CYS B 1 62 ? -1.441 3.212 -18.767 1.00 21.40 62 CYS B O 1
ATOM 992 N N . ASN B 1 63 ? -2.257 2.597 -16.766 1.00 21.15 63 ASN B N 1
ATOM 993 C CA . ASN B 1 63 ? -3.310 1.752 -17.307 1.00 20.55 63 ASN B CA 1
ATOM 994 C C . ASN B 1 63 ? -4.414 2.450 -18.058 1.00 20.26 63 ASN B C 1
ATOM 995 O O . ASN B 1 63 ? -5.010 1.847 -18.956 1.00 20.64 63 ASN B O 1
ATOM 1000 N N . LYS B 1 64 ? -4.698 3.699 -17.700 1.00 19.60 64 LYS B N 1
ATOM 1001 C CA . LYS B 1 64 ? -5.815 4.419 -18.305 1.00 19.29 64 LYS B CA 1
ATOM 1002 C C . LYS B 1 64 ? -5.493 4.831 -19.737 1.00 19.08 64 LYS B C 1
ATOM 1003 O O . LYS B 1 64 ? -6.368 4.833 -20.600 1.00 18.81 64 LYS B O 1
ATOM 1009 N N . GLU B 1 65 ? -4.231 5.159 -19.987 1.00 19.19 65 GLU B N 1
ATOM 1010 C CA . GLU B 1 65 ? -3.771 5.475 -21.330 1.00 19.60 65 GLU B CA 1
ATOM 1011 C C . GLU B 1 65 ? -3.911 4.272 -22.255 1.00 19.87 65 GLU B C 1
ATOM 1012 O O . GLU B 1 65 ? -4.316 4.431 -23.413 1.00 20.22 65 GLU B O 1
ATOM 1018 N N . ILE B 1 66 ? -3.584 3.083 -21.734 1.00 19.60 66 ILE B N 1
ATOM 1019 C CA . ILE B 1 66 ? -3.783 1.814 -22.442 1.00 19.70 66 ILE B CA 1
ATOM 1020 C C . ILE B 1 66 ? -5.266 1.482 -22.680 1.00 19.70 66 ILE B C 1
ATOM 1021 O O . ILE B 1 66 ? -5.689 1.253 -23.819 1.00 19.89 66 ILE B O 1
ATOM 1026 N N . LEU B 1 67 ? -6.049 1.417 -21.607 1.00 19.29 67 LEU B N 1
ATOM 1027 C CA . LEU B 1 67 ? -7.471 1.103 -21.750 1.00 19.02 67 LEU B CA 1
ATOM 1028 C C . LEU B 1 67 ? -8.174 2.078 -22.696 1.00 19.12 67 LEU B C 1
ATOM 1029 O O . LEU B 1 67 ? -9.072 1.679 -23.435 1.00 19.64 67 LEU B O 1
ATOM 1034 N N . GLU B 1 68 ? -7.754 3.344 -22.685 1.00 19.30 68 GLU B N 1
ATOM 1035 C CA . GLU B 1 68 ? -8.289 4.351 -23.611 1.00 19.17 68 GLU B CA 1
ATOM 1036 C C . GLU B 1 68 ? -7.947 3.965 -25.042 1.00 18.74 68 GLU B C 1
ATOM 1037 O O . GLU B 1 68 ? -8.818 3.973 -25.909 1.00 18.94 68 GLU B O 1
ATOM 1043 N N . ALA B 1 69 ? -6.690 3.603 -25.280 1.00 18.23 69 ALA B N 1
ATOM 1044 C CA . ALA B 1 69 ? -6.253 3.239 -26.627 1.00 18.00 69 ALA B CA 1
ATOM 1045 C C . ALA B 1 69 ? -6.866 1.921 -27.079 1.00 17.85 69 ALA B C 1
ATOM 1046 O O . ALA B 1 69 ? -7.188 1.761 -28.253 1.00 18.02 69 ALA B O 1
ATOM 1048 N N . LEU B 1 70 ? -7.037 0.993 -26.138 1.00 17.70 70 LEU B N 1
ATOM 1049 C CA . LEU B 1 70 ? -7.647 -0.312 -26.410 1.00 17.40 70 LEU B CA 1
ATOM 1050 C C . LEU B 1 70 ? -9.099 -0.207 -26.867 1.00 17.60 70 LEU B C 1
ATOM 1051 O O . LEU B 1 70 ? -9.539 -0.977 -27.710 1.00 18.01 70 LEU B O 1
ATOM 1056 N N . GLY B 1 71 ? -9.848 0.729 -26.296 1.00 17.64 71 GLY B N 1
ATOM 1057 C CA . GLY B 1 71 ? -11.159 1.048 -26.814 1.00 17.72 71 GLY B CA 1
ATOM 1058 C C . GLY B 1 71 ? -12.201 1.126 -25.730 1.00 18.31 71 GLY B C 1
ATOM 1059 O O . GLY B 1 71 ? -13.362 1.419 -26.015 1.00 18.44 71 GLY B O 1
ATOM 1060 N N . THR B 1 72 ? -11.792 0.865 -24.494 1.00 18.51 72 THR B N 1
ATOM 1061 C CA . THR B 1 72 ? -12.715 0.695 -23.375 1.00 19.19 72 THR B CA 1
ATOM 1062 C C . THR B 1 72 ? -13.761 1.756 -23.018 1.00 19.08 72 THR B C 1
ATOM 1063 O O . THR B 1 72 ? -14.963 1.505 -23.095 1.00 18.99 72 THR B O 1
ATOM 1067 N N . GLN B 1 73 ? -13.292 2.929 -22.603 1.00 19.25 73 GLN B N 1
ATOM 1068 C CA . GLN B 1 73 ? -14.124 3.901 -21.864 1.00 19.53 73 GLN B CA 1
ATOM 1069 C C . GLN B 1 73 ? -14.951 4.744 -22.844 1.00 19.66 73 GLN B C 1
ATOM 1070 O O . GLN B 1 73 ? -15.874 4.247 -23.497 1.00 19.75 73 GLN B O 1
ATOM 1076 N N . ALA C 1 2 ? 50.702 28.034 47.740 1.00 26.05 2 ALA C N 1
ATOM 1077 C CA . ALA C 1 2 ? 50.812 28.488 49.159 1.00 25.83 2 ALA C CA 1
ATOM 1078 C C . ALA C 1 2 ? 51.137 27.355 50.135 1.00 25.96 2 ALA C C 1
ATOM 1079 O O . ALA C 1 2 ? 51.935 27.570 51.048 1.00 26.87 2 ALA C O 1
ATOM 1081 N N . ASN C 1 3 ? 50.536 26.170 49.978 1.00 24.79 3 ASN C N 1
ATOM 1082 C CA . ASN C 1 3 ? 50.732 25.124 50.982 1.00 24.60 3 ASN C CA 1
ATOM 1083 C C . ASN C 1 3 ? 50.464 23.686 50.530 1.00 24.61 3 ASN C C 1
ATOM 1084 O O . ASN C 1 3 ? 49.546 23.411 49.745 1.00 24.20 3 ASN C O 1
ATOM 1089 N N . LEU C 1 4 ? 51.264 22.777 51.076 1.00 24.21 4 LEU C N 1
ATOM 1090 C CA . LEU C 1 4 ? 51.373 21.421 50.560 1.00 24.07 4 LEU C CA 1
ATOM 1091 C C . LEU C 1 4 ? 50.114 20.601 50.808 1.00 23.61 4 LEU C C 1
ATOM 1092 O O . LEU C 1 4 ? 49.723 19.789 49.967 1.00 23.55 4 LEU C O 1
ATOM 1097 N N . ASN C 1 5 ? 49.479 20.835 51.960 1.00 23.33 5 ASN C N 1
ATOM 1098 C CA . ASN C 1 5 ? 48.159 20.267 52.278 1.00 22.28 5 ASN C CA 1
ATOM 1099 C C . ASN C 1 5 ? 47.113 20.507 51.180 1.00 21.79 5 ASN C C 1
ATOM 1100 O O . ASN C 1 5 ? 46.500 19.559 50.704 1.00 22.32 5 ASN C O 1
ATOM 1105 N N . GLN C 1 6 ? 46.926 21.756 50.759 1.00 21.43 6 GLN C N 1
ATOM 1106 C CA . GLN C 1 6 ? 45.999 22.056 49.676 1.00 21.29 6 GLN C CA 1
ATOM 1107 C C . GLN C 1 6 ? 46.398 21.372 48.363 1.00 21.08 6 GLN C C 1
ATOM 1108 O O . GLN C 1 6 ? 45.559 20.750 47.694 1.00 20.53 6 GLN C O 1
ATOM 1114 N N . ILE C 1 7 ? 47.678 21.486 47.996 1.00 21.04 7 ILE C N 1
ATOM 1115 C CA . ILE C 1 7 ? 48.198 20.825 46.799 1.00 20.31 7 ILE C CA 1
ATOM 1116 C C . ILE C 1 7 ? 47.812 19.343 46.808 1.00 20.89 7 ILE C C 1
ATOM 1117 O O . ILE C 1 7 ? 47.312 18.823 45.804 1.00 21.08 7 ILE C O 1
ATOM 1122 N N . GLN C 1 8 ? 48.011 18.676 47.944 1.00 21.20 8 GLN C N 1
ATOM 1123 C CA . GLN C 1 8 ? 47.637 17.271 48.084 1.00 22.05 8 GLN C CA 1
ATOM 1124 C C . GLN C 1 8 ? 46.165 16.960 47.799 1.00 22.52 8 GLN C C 1
ATOM 1125 O O . GLN C 1 8 ? 45.870 15.986 47.091 1.00 23.10 8 GLN C O 1
ATOM 1131 N N . LYS C 1 9 ? 45.245 17.753 48.351 1.00 22.70 9 LYS C N 1
ATOM 1132 C CA . LYS C 1 9 ? 43.832 17.588 47.999 1.00 23.17 9 LYS C CA 1
ATOM 1133 C C . LYS C 1 9 ? 43.734 17.770 46.490 1.00 23.52 9 LYS C C 1
ATOM 1134 O O . LYS C 1 9 ? 43.220 16.905 45.784 1.00 24.40 9 LYS C O 1
ATOM 1140 N N . GLU C 1 10 ? 44.252 18.882 45.991 1.00 23.62 10 GLU C N 1
ATOM 1141 C CA . GLU C 1 10 ? 44.173 19.155 44.571 1.00 24.11 10 GLU C CA 1
ATOM 1142 C C . GLU C 1 10 ? 44.723 17.970 43.763 1.00 24.29 10 GLU C C 1
ATOM 1143 O O . GLU C 1 10 ? 44.052 17.461 42.849 1.00 24.92 10 GLU C O 1
ATOM 1149 N N . VAL C 1 11 ? 45.900 17.479 44.130 1.00 24.01 11 VAL C N 1
ATOM 1150 C CA . VAL C 1 11 ? 46.492 16.375 43.371 1.00 23.53 11 VAL C CA 1
ATOM 1151 C C . VAL C 1 11 ? 45.570 15.157 43.394 1.00 23.00 11 VAL C C 1
ATOM 1152 O O . VAL C 1 11 ? 45.276 14.586 42.353 1.00 23.34 11 VAL C O 1
ATOM 1156 N N . SER C 1 12 ? 45.080 14.783 44.566 1.00 23.07 12 SER C N 1
ATOM 1157 C CA . SER C 1 12 ? 44.108 13.662 44.669 1.00 22.81 12 SER C CA 1
ATOM 1158 C C . SER C 1 12 ? 42.880 13.850 43.794 1.00 22.54 12 SER C C 1
ATOM 1159 O O . SER C 1 12 ? 42.416 12.914 43.163 1.00 22.49 12 SER C O 1
ATOM 1162 N N . GLU C 1 13 ? 42.370 15.073 43.752 1.00 22.68 13 GLU C N 1
ATOM 1163 C CA . GLU C 1 13 ? 41.196 15.388 42.964 1.00 22.98 13 GLU C CA 1
ATOM 1164 C C . GLU C 1 13 ? 41.453 15.197 41.474 1.00 22.94 13 GLU C C 1
ATOM 1165 O O . GLU C 1 13 ? 40.619 14.620 40.774 1.00 22.75 13 GLU C O 1
ATOM 1171 N N . ILE C 1 14 ? 42.618 15.651 40.999 1.00 23.08 14 ILE C N 1
ATOM 1172 C CA . ILE C 1 14 ? 43.031 15.448 39.607 1.00 22.71 14 ILE C CA 1
ATOM 1173 C C . ILE C 1 14 ? 43.047 13.967 39.297 1.00 23.25 14 ILE C C 1
ATOM 1174 O O . ILE C 1 14 ? 42.487 13.513 38.289 1.00 23.48 14 ILE C O 1
ATOM 1179 N N . LEU C 1 15 ? 43.695 13.213 40.177 1.00 23.77 15 LEU C N 1
ATOM 1180 C CA . LEU C 1 15 ? 43.877 11.788 39.978 1.00 24.26 15 LEU C CA 1
ATOM 1181 C C . LEU C 1 15 ? 42.522 11.133 39.792 1.00 24.95 15 LEU C C 1
ATOM 1182 O O . LEU C 1 15 ? 42.277 10.480 38.775 1.00 25.79 15 LEU C O 1
ATOM 1187 N N . SER C 1 16 ? 41.639 11.332 40.767 1.00 25.49 16 SER C N 1
ATOM 1188 C CA . SER C 1 16 ? 40.298 10.778 40.725 1.00 25.71 16 SER C CA 1
ATOM 1189 C C . SER C 1 16 ? 39.591 11.121 39.425 1.00 26.08 16 SER C C 1
ATOM 1190 O O . SER C 1 16 ? 39.166 10.218 38.717 1.00 26.93 16 SER C O 1
ATOM 1193 N N . ASP C 1 17 ? 39.464 12.410 39.111 1.00 26.33 17 ASP C N 1
ATOM 1194 C CA . ASP C 1 17 ? 38.719 12.829 37.920 1.00 26.99 17 ASP C CA 1
ATOM 1195 C C . ASP C 1 17 ? 39.289 12.190 36.653 1.00 26.87 17 ASP C C 1
ATOM 1196 O O . ASP C 1 17 ? 38.538 11.833 35.749 1.00 27.12 17 ASP C O 1
ATOM 1201 N N . GLN C 1 18 ? 40.610 12.037 36.595 1.00 26.63 18 GLN C N 1
ATOM 1202 C CA . GLN C 1 18 ? 41.238 11.489 35.404 1.00 27.05 18 GLN C CA 1
ATOM 1203 C C . GLN C 1 18 ? 40.850 10.040 35.211 1.00 27.20 18 GLN C C 1
ATOM 1204 O O . GLN C 1 18 ? 40.468 9.630 34.112 1.00 27.23 18 GLN C O 1
ATOM 1210 N N . LYS C 1 19 ? 40.959 9.265 36.290 1.00 27.15 19 LYS C N 1
ATOM 1211 C CA . LYS C 1 19 ? 40.409 7.922 36.324 1.00 26.78 19 LYS C CA 1
ATOM 1212 C C . LYS C 1 19 ? 39.012 7.872 35.688 1.00 26.62 19 LYS C C 1
ATOM 1213 O O . LYS C 1 19 ? 38.790 7.082 34.764 1.00 26.55 19 LYS C O 1
ATOM 1219 N N . SER C 1 20 ? 38.092 8.720 36.158 1.00 26.27 20 SER C N 1
ATOM 1220 C CA . SER C 1 20 ? 36.752 8.806 35.565 1.00 26.33 20 SER C CA 1
ATOM 1221 C C . SER C 1 20 ? 36.830 9.045 34.058 1.00 26.40 20 SER C C 1
ATOM 1222 O O . SER C 1 20 ? 36.157 8.355 33.284 1.00 26.58 20 SER C O 1
ATOM 1225 N N . MET C 1 21 ? 37.678 9.992 33.660 1.00 25.85 21 MET C N 1
ATOM 1226 C CA . MET C 1 21 ? 37.867 10.375 32.268 1.00 26.26 21 MET C CA 1
ATOM 1227 C C . MET C 1 21 ? 38.441 9.250 31.396 1.00 25.62 21 MET C C 1
ATOM 1228 O O . MET C 1 21 ? 37.996 9.035 30.285 1.00 24.86 21 MET C O 1
ATOM 1233 N N . LYS C 1 22 ? 39.437 8.539 31.906 1.00 25.65 22 LYS C N 1
ATOM 1234 C CA . LYS C 1 22 ? 39.954 7.341 31.243 1.00 25.92 22 LYS C CA 1
ATOM 1235 C C . LYS C 1 22 ? 38.833 6.349 30.866 1.00 26.04 22 LYS C C 1
ATOM 1236 O O . LYS C 1 22 ? 38.789 5.855 29.726 1.00 26.63 22 LYS C O 1
ATOM 1242 N N . ALA C 1 23 ? 37.954 6.044 31.831 1.00 25.46 23 ALA C N 1
ATOM 1243 C CA . ALA C 1 23 ? 36.811 5.136 31.636 1.00 24.43 23 ALA C CA 1
ATOM 1244 C C . ALA C 1 23 ? 35.799 5.706 30.659 1.00 24.20 23 ALA C C 1
ATOM 1245 O O . ALA C 1 23 ? 35.289 4.997 29.822 1.00 24.16 23 ALA C O 1
ATOM 1247 N N . ASP C 1 24 ? 35.510 6.996 30.780 1.00 24.36 24 ASP C N 1
ATOM 1248 C CA . ASP C 1 24 ? 34.601 7.671 29.866 1.00 24.56 24 ASP C CA 1
ATOM 1249 C C . ASP C 1 24 ? 35.151 7.688 28.415 1.00 24.34 24 ASP C C 1
ATOM 1250 O O . ASP C 1 24 ? 34.393 7.474 27.466 1.00 24.96 24 ASP C O 1
ATOM 1255 N N . ILE C 1 25 ? 36.459 7.906 28.255 1.00 23.36 25 ILE C N 1
ATOM 1256 C CA . ILE C 1 25 ? 37.133 7.834 26.946 1.00 22.60 25 ILE C CA 1
ATOM 1257 C C . ILE C 1 25 ? 37.106 6.417 26.374 1.00 22.73 25 ILE C C 1
ATOM 1258 O O . ILE C 1 25 ? 36.851 6.240 25.185 1.00 22.36 25 ILE C O 1
ATOM 1263 N N . LYS C 1 26 ? 37.374 5.422 27.223 1.00 23.34 26 LYS C N 1
ATOM 1264 C CA . LYS C 1 26 ? 37.261 3.998 26.855 1.00 23.94 26 LYS C CA 1
ATOM 1265 C C . LYS C 1 26 ? 35.897 3.700 26.253 1.00 23.94 26 LYS C C 1
ATOM 1266 O O . LYS C 1 26 ? 35.807 3.125 25.172 1.00 24.47 26 LYS C O 1
ATOM 1272 N N . ALA C 1 27 ? 34.845 4.126 26.953 1.00 24.10 27 ALA C N 1
ATOM 1273 C CA . ALA C 1 27 ? 33.450 4.003 26.506 1.00 24.00 27 ALA C CA 1
ATOM 1274 C C . ALA C 1 27 ? 33.180 4.569 25.097 1.00 23.75 27 ALA C C 1
ATOM 1275 O O . ALA C 1 27 ? 32.627 3.869 24.253 1.00 24.15 27 ALA C O 1
ATOM 1277 N N . ILE C 1 28 ? 33.566 5.821 24.857 1.00 23.70 28 ILE C N 1
ATOM 1278 C CA . ILE C 1 28 ? 33.524 6.439 23.521 1.00 23.64 28 ILE C CA 1
ATOM 1279 C C . ILE C 1 28 ? 34.153 5.551 22.436 1.00 24.26 28 ILE C C 1
ATOM 1280 O O . ILE C 1 28 ? 33.588 5.375 21.355 1.00 23.85 28 ILE C O 1
ATOM 1285 N N . LEU C 1 29 ? 35.329 5.004 22.740 1.00 25.07 29 LEU C N 1
ATOM 1286 C CA . LEU C 1 29 ? 36.034 4.098 21.841 1.00 25.73 29 LEU C CA 1
ATOM 1287 C C . LEU C 1 29 ? 35.285 2.769 21.676 1.00 25.91 29 LEU C C 1
ATOM 1288 O O . LEU C 1 29 ? 35.071 2.332 20.546 1.00 25.88 29 LEU C O 1
ATOM 1293 N N . GLU C 1 30 ? 34.867 2.141 22.781 1.00 26.35 30 GLU C N 1
ATOM 1294 C CA . GLU C 1 30 ? 34.066 0.893 22.711 1.00 26.69 30 GLU C CA 1
ATOM 1295 C C . GLU C 1 30 ? 32.638 1.098 22.152 1.00 26.77 30 GLU C C 1
ATOM 1296 O O . GLU C 1 30 ? 31.891 0.130 21.966 1.00 27.30 30 GLU C O 1
ATOM 1302 N N . LEU C 1 31 ? 32.274 2.348 21.870 1.00 26.64 31 LEU C N 1
ATOM 1303 C CA . LEU C 1 31 ? 30.991 2.680 21.238 1.00 26.57 31 LEU C CA 1
ATOM 1304 C C . LEU C 1 31 ? 31.028 3.287 19.820 1.00 26.45 31 LEU C C 1
ATOM 1305 O O . LEU C 1 31 ? 30.009 3.355 19.138 1.00 26.70 31 LEU C O 1
ATOM 1310 N N . LEU C 1 32 ? 32.202 3.740 19.389 1.00 26.16 32 LEU C N 1
ATOM 1311 C CA . LEU C 1 32 ? 32.432 4.058 17.982 1.00 25.66 32 LEU C CA 1
ATOM 1312 C C . LEU C 1 32 ? 32.894 2.756 17.336 1.00 25.73 32 LEU C C 1
ATOM 1313 O O . LEU C 1 32 ? 32.782 2.591 16.124 1.00 25.52 32 LEU C O 1
ATOM 1318 N N . GLY C 1 33 ? 33.416 1.850 18.160 1.00 25.75 33 GLY C N 1
ATOM 1319 C CA . GLY C 1 33 ? 33.908 0.555 17.706 1.00 26.06 33 GLY C CA 1
ATOM 1320 C C . GLY C 1 33 ? 32.800 -0.460 17.522 1.00 26.33 33 GLY C C 1
ATOM 1321 O O . GLY C 1 33 ? 32.888 -1.334 16.654 1.00 26.38 33 GLY C O 1
ATOM 1322 N N . SER C 1 34 ? 31.762 -0.349 18.347 1.00 26.55 34 SER C N 1
ATOM 1323 C CA . SER C 1 34 ? 30.581 -1.194 18.229 1.00 26.85 34 SER C CA 1
ATOM 1324 C C . SER C 1 34 ? 29.797 -0.845 16.975 1.00 27.25 34 SER C C 1
ATOM 1325 O O . SER C 1 34 ? 29.328 -1.740 16.270 1.00 27.30 34 SER C O 1
ATOM 1328 N N . GLN C 1 35 ? 29.675 0.454 16.710 1.00 27.75 35 GLN C N 1
ATOM 1329 C CA . GLN C 1 35 ? 29.090 0.941 15.472 1.00 28.31 35 GLN C CA 1
ATOM 1330 C C . GLN C 1 35 ? 29.894 0.352 14.326 1.00 28.36 35 GLN C C 1
ATOM 1331 O O . GLN C 1 35 ? 31.081 0.639 14.172 1.00 28.41 35 GLN C O 1
ATOM 1337 N N . ASN C 1 36 ? 29.241 -0.486 13.534 1.00 28.44 36 ASN C N 1
ATOM 1338 C CA . ASN C 1 36 ? 29.927 -1.286 12.519 1.00 28.57 36 ASN C CA 1
ATOM 1339 C C . ASN C 1 36 ? 29.776 -0.420 11.254 1.00 28.63 36 ASN C C 1
ATOM 1340 O O . ASN C 1 36 ? 28.861 0.410 11.184 1.00 28.75 36 ASN C O 1
ATOM 1345 N N . PRO C 1 37 ? 30.690 -0.599 10.268 1.00 28.57 37 PRO C N 1
ATOM 1346 C CA . PRO C 1 37 ? 30.766 0.159 9.017 1.00 28.49 37 PRO C CA 1
ATOM 1347 C C . PRO C 1 37 ? 29.431 0.651 8.458 1.00 28.44 37 PRO C C 1
ATOM 1348 O O . PRO C 1 37 ? 28.499 -0.135 8.277 1.00 28.49 37 PRO C O 1
ATOM 1352 N N . ILE C 1 38 ? 29.362 1.952 8.196 1.00 28.36 38 ILE C N 1
ATOM 1353 C CA . ILE C 1 38 ? 28.221 2.580 7.545 1.00 28.26 38 ILE C CA 1
ATOM 1354 C C . ILE C 1 38 ? 28.131 2.085 6.104 1.00 28.51 38 ILE C C 1
ATOM 1355 O O . ILE C 1 38 ? 27.042 1.751 5.620 1.00 28.64 38 ILE C O 1
ATOM 1360 N N . LYS C 1 39 ? 29.288 2.008 5.442 1.00 28.61 39 LYS C N 1
ATOM 1361 C CA . LYS C 1 39 ? 29.380 1.623 4.030 1.00 28.57 39 LYS C CA 1
ATOM 1362 C C . LYS C 1 39 ? 28.943 0.177 3.773 1.00 28.70 39 LYS C C 1
ATOM 1363 O O . LYS C 1 39 ? 28.560 -0.165 2.654 1.00 28.70 39 LYS C O 1
ATOM 1369 N N . GLU C 1 40 ? 29.003 -0.659 4.808 1.00 28.89 40 GLU C N 1
ATOM 1370 C CA . GLU C 1 40 ? 28.562 -2.053 4.723 1.00 29.23 40 GLU C CA 1
ATOM 1371 C C . GLU C 1 40 ? 27.080 -2.192 5.076 1.00 29.38 40 GLU C C 1
ATOM 1372 O O . GLU C 1 40 ? 26.375 -3.036 4.525 1.00 29.36 40 GLU C O 1
ATOM 1378 N N . SER C 1 41 ? 26.619 -1.359 6.001 1.00 29.77 41 SER C N 1
ATOM 1379 C CA . SER C 1 41 ? 25.237 -1.387 6.453 1.00 29.86 41 SER C CA 1
ATOM 1380 C C . SER C 1 41 ? 24.307 -0.851 5.374 1.00 29.85 41 SER C C 1
ATOM 1381 O O . SER C 1 41 ? 23.208 -1.373 5.177 1.00 29.83 41 SER C O 1
ATOM 1384 N N . LEU C 1 42 ? 24.755 0.190 4.678 1.00 29.94 42 LEU C N 1
ATOM 1385 C CA . LEU C 1 42 ? 23.997 0.759 3.567 1.00 30.16 42 LEU C CA 1
ATOM 1386 C C . LEU C 1 42 ? 23.787 -0.252 2.439 1.00 30.21 42 LEU C C 1
ATOM 1387 O O . LEU C 1 42 ? 22.651 -0.464 2.011 1.00 30.61 42 LEU C O 1
ATOM 1392 N N . GLU C 1 43 ? 24.878 -0.877 1.981 1.00 30.05 43 GLU C N 1
ATOM 1393 C CA . GLU C 1 43 ? 24.855 -1.859 0.882 1.00 29.69 43 GLU C CA 1
ATOM 1394 C C . GLU C 1 43 ? 23.869 -3.002 1.103 1.00 29.46 43 GLU C C 1
ATOM 1395 O O . GLU C 1 43 ? 23.250 -3.470 0.148 1.00 29.79 43 GLU C O 1
ATOM 1401 N N . THR C 1 44 ? 23.728 -3.450 2.350 1.00 29.09 44 THR C N 1
ATOM 1402 C CA . THR C 1 44 ? 22.860 -4.584 2.679 1.00 28.81 44 THR C CA 1
ATOM 1403 C C . THR C 1 44 ? 21.389 -4.173 2.651 1.00 28.63 44 THR C C 1
ATOM 1404 O O . THR C 1 44 ? 20.518 -4.942 2.228 1.00 28.77 44 THR C O 1
ATOM 1408 N N . VAL C 1 45 ? 21.125 -2.948 3.091 1.00 28.26 45 VAL C N 1
ATOM 1409 C CA . VAL C 1 45 ? 19.771 -2.399 3.119 1.00 27.75 45 VAL C CA 1
ATOM 1410 C C . VAL C 1 45 ? 19.333 -1.984 1.714 1.00 27.44 45 VAL C C 1
ATOM 1411 O O . VAL C 1 45 ? 18.183 -2.187 1.332 1.00 27.47 45 VAL C O 1
ATOM 1415 N N . ALA C 1 46 ? 20.263 -1.414 0.953 1.00 27.20 46 ALA C N 1
ATOM 1416 C CA . ALA C 1 46 ? 20.002 -0.978 -0.415 1.00 27.03 46 ALA C CA 1
ATOM 1417 C C . ALA C 1 46 ? 19.728 -2.161 -1.332 1.00 27.05 46 ALA C C 1
ATOM 1418 O O . ALA C 1 46 ? 18.977 -2.033 -2.307 1.00 27.07 46 ALA C O 1
ATOM 1420 N N . ALA C 1 47 ? 20.350 -3.303 -1.031 1.00 26.90 47 ALA C N 1
ATOM 1421 C CA . ALA C 1 47 ? 20.036 -4.549 -1.725 1.00 26.85 47 ALA C CA 1
ATOM 1422 C C . ALA C 1 47 ? 18.628 -4.999 -1.348 1.00 26.89 47 ALA C C 1
ATOM 1423 O O . ALA C 1 47 ? 17.868 -5.439 -2.206 1.00 27.03 47 ALA C O 1
ATOM 1425 N N . LYS C 1 48 ? 18.270 -4.866 -0.073 1.00 26.87 48 LYS C N 1
ATOM 1426 C CA . LYS C 1 48 ? 16.941 -5.272 0.372 1.00 26.93 48 LYS C CA 1
ATOM 1427 C C . LYS C 1 48 ? 15.831 -4.383 -0.201 1.00 26.90 48 LYS C C 1
ATOM 1428 O O . LYS C 1 48 ? 14.736 -4.877 -0.494 1.00 27.18 48 LYS C O 1
ATOM 1434 N N . ILE C 1 49 ? 16.113 -3.090 -0.374 1.00 26.62 49 ILE C N 1
ATOM 1435 C CA . ILE C 1 49 ? 15.149 -2.180 -0.995 1.00 26.22 49 ILE C CA 1
ATOM 1436 C C . ILE C 1 49 ? 14.963 -2.567 -2.449 1.00 26.52 49 ILE C C 1
ATOM 1437 O O . ILE C 1 49 ? 13.824 -2.722 -2.904 1.00 27.16 49 ILE C O 1
ATOM 1442 N N . VAL C 1 50 ? 16.070 -2.740 -3.176 1.00 26.38 50 VAL C N 1
ATOM 1443 C CA . VAL C 1 50 ? 15.980 -3.016 -4.610 1.00 26.14 50 VAL C CA 1
ATOM 1444 C C . VAL C 1 50 ? 15.415 -4.404 -4.901 1.00 25.91 50 VAL C C 1
ATOM 1445 O O . VAL C 1 50 ? 14.717 -4.582 -5.899 1.00 25.74 50 VAL C O 1
ATOM 1449 N N . ASN C 1 51 ? 15.689 -5.369 -4.019 1.00 25.68 51 ASN C N 1
ATOM 1450 C CA . ASN C 1 51 ? 15.155 -6.726 -4.167 1.00 25.68 51 ASN C CA 1
ATOM 1451 C C . ASN C 1 51 ? 13.642 -6.739 -4.059 1.00 25.77 51 ASN C C 1
ATOM 1452 O O . ASN C 1 51 ? 12.959 -7.295 -4.928 1.00 25.56 51 ASN C O 1
ATOM 1457 N N . ASP C 1 52 ? 13.140 -6.130 -2.980 1.00 25.79 52 ASP C N 1
ATOM 1458 C CA . ASP C 1 52 ? 11.707 -6.068 -2.698 1.00 25.92 52 ASP C CA 1
ATOM 1459 C C . ASP C 1 52 ? 10.941 -5.439 -3.872 1.00 25.83 52 ASP C C 1
ATOM 1460 O O . ASP C 1 52 ? 10.103 -6.098 -4.487 1.00 25.66 52 ASP C O 1
ATOM 1465 N N . LEU C 1 53 ? 11.271 -4.190 -4.205 1.00 25.72 53 LEU C N 1
ATOM 1466 C CA . LEU C 1 53 ? 10.681 -3.492 -5.353 1.00 25.70 53 LEU C CA 1
ATOM 1467 C C . LEU C 1 53 ? 10.890 -4.194 -6.707 1.00 25.93 53 LEU C C 1
ATOM 1468 O O . LEU C 1 53 ? 10.171 -3.923 -7.674 1.00 25.77 53 LEU C O 1
ATOM 1473 N N . THR C 1 54 ? 11.879 -5.083 -6.782 1.00 26.39 54 THR C N 1
ATOM 1474 C CA . THR C 1 54 ? 12.069 -5.908 -7.978 1.00 26.74 54 THR C CA 1
ATOM 1475 C C . THR C 1 54 ? 11.047 -7.033 -7.996 1.00 26.55 54 THR C C 1
ATOM 1476 O O . THR C 1 54 ? 10.547 -7.393 -9.057 1.00 26.35 54 THR C O 1
ATOM 1480 N N . LYS C 1 55 ? 10.733 -7.567 -6.815 1.00 26.66 55 LYS C N 1
ATOM 1481 C CA . LYS C 1 55 ? 9.725 -8.623 -6.680 1.00 26.81 55 LYS C CA 1
ATOM 1482 C C . LYS C 1 55 ? 8.340 -8.067 -7.029 1.00 26.95 55 LYS C C 1
ATOM 1483 O O . LYS C 1 55 ? 7.555 -8.726 -7.713 1.00 26.93 55 LYS C O 1
ATOM 1489 N N . LEU C 1 56 ? 8.061 -6.847 -6.573 1.00 27.01 56 LEU C N 1
ATOM 1490 C CA . LEU C 1 56 ? 6.787 -6.185 -6.846 1.00 27.24 56 LEU C CA 1
ATOM 1491 C C . LEU C 1 56 ? 6.596 -5.946 -8.340 1.00 27.38 56 LEU C C 1
ATOM 1492 O O . LEU C 1 56 ? 5.595 -6.363 -8.932 1.00 27.63 56 LEU C O 1
ATOM 1497 N N . ILE C 1 57 ? 7.566 -5.279 -8.953 1.00 27.31 57 ILE C N 1
ATOM 1498 C CA . ILE C 1 57 ? 7.452 -4.947 -10.360 1.00 26.73 57 ILE C CA 1
ATOM 1499 C C . ILE C 1 57 ? 7.276 -6.222 -11.178 1.00 26.71 57 ILE C C 1
ATOM 1500 O O . ILE C 1 57 ? 6.298 -6.321 -11.918 1.00 27.09 57 ILE C O 1
ATOM 1505 N N . ASN C 1 58 ? 8.167 -7.208 -10.996 1.00 26.36 58 ASN C N 1
ATOM 1506 C CA . ASN C 1 58 ? 8.078 -8.501 -11.713 1.00 26.07 58 ASN C CA 1
ATOM 1507 C C . ASN C 1 58 ? 6.813 -9.331 -11.417 1.00 25.73 58 ASN C C 1
ATOM 1508 O O . ASN C 1 58 ? 6.605 -10.373 -12.028 1.00 25.81 58 ASN C O 1
ATOM 1513 N N . ASP C 1 59 ? 5.985 -8.869 -10.481 1.00 25.42 59 ASP C N 1
ATOM 1514 C CA . ASP C 1 59 ? 4.662 -9.446 -10.240 1.00 25.11 59 ASP C CA 1
ATOM 1515 C C . ASP C 1 59 ? 3.607 -8.867 -11.190 1.00 25.32 59 ASP C C 1
ATOM 1516 O O . ASP C 1 59 ? 2.569 -9.494 -11.430 1.00 25.49 59 ASP C O 1
ATOM 1521 N N . CYS C 1 60 ? 3.866 -7.667 -11.713 1.00 25.21 60 CYS C N 1
ATOM 1522 C CA . CYS C 1 60 ? 2.957 -6.999 -12.655 1.00 25.05 60 CYS C CA 1
ATOM 1523 C C . CYS C 1 60 ? 1.534 -6.853 -12.118 1.00 24.86 60 CYS C C 1
ATOM 1524 O O . CYS C 1 60 ? 0.611 -7.516 -12.596 1.00 24.76 60 CYS C O 1
ATOM 1527 N N . PRO C 1 61 ? 1.352 -5.980 -11.114 1.00 24.71 61 PRO C N 1
ATOM 1528 C CA . PRO C 1 61 ? 0.053 -5.879 -10.454 1.00 24.45 61 PRO C CA 1
ATOM 1529 C C . PRO C 1 61 ? -1.008 -5.295 -11.373 1.00 24.16 61 PRO C C 1
ATOM 1530 O O . PRO C 1 61 ? -2.194 -5.575 -11.203 1.00 24.18 61 PRO C O 1
ATOM 1534 N N . CYS C 1 62 ? -0.559 -4.517 -12.353 1.00 23.80 62 CYS C N 1
ATOM 1535 C CA . CYS C 1 62 ? -1.430 -3.745 -13.227 1.00 23.71 62 CYS C CA 1
ATOM 1536 C C . CYS C 1 62 ? -1.854 -4.510 -14.487 1.00 23.43 62 CYS C C 1
ATOM 1537 O O . CYS C 1 62 ? -2.670 -4.027 -15.288 1.00 23.65 62 CYS C O 1
ATOM 1540 N N . ASN C 1 63 ? -1.311 -5.706 -14.670 1.00 22.86 63 ASN C N 1
ATOM 1541 C CA . ASN C 1 63 ? -1.714 -6.518 -15.803 1.00 22.51 63 ASN C CA 1
ATOM 1542 C C . ASN C 1 63 ? -3.118 -7.083 -15.653 1.00 22.26 63 ASN C C 1
ATOM 1543 O O . ASN C 1 63 ? -3.815 -7.272 -16.641 1.00 22.22 63 ASN C O 1
ATOM 1548 N N . LYS C 1 64 ? -3.536 -7.321 -14.413 1.00 22.20 64 LYS C N 1
ATOM 1549 C CA . LYS C 1 64 ? -4.849 -7.906 -14.135 1.00 22.36 64 LYS C CA 1
ATOM 1550 C C . LYS C 1 64 ? -5.989 -7.094 -14.736 1.00 22.11 64 LYS C C 1
ATOM 1551 O O . LYS C 1 64 ? -6.768 -7.621 -15.523 1.00 22.91 64 LYS C O 1
ATOM 1557 N N . GLU C 1 65 ? -6.058 -5.814 -14.392 1.00 21.68 65 GLU C N 1
ATOM 1558 C CA . GLU C 1 65 ? -6.973 -4.865 -15.026 1.00 21.05 65 GLU C CA 1
ATOM 1559 C C . GLU C 1 65 ? -6.971 -4.916 -16.566 1.00 20.73 65 GLU C C 1
ATOM 1560 O O . GLU C 1 65 ? -8.040 -4.905 -17.187 1.00 20.57 65 GLU C O 1
ATOM 1566 N N . ILE C 1 66 ? -5.783 -4.978 -17.174 1.00 20.34 66 ILE C N 1
ATOM 1567 C CA . ILE C 1 66 ? -5.650 -4.904 -18.647 1.00 19.89 66 ILE C CA 1
ATOM 1568 C C . ILE C 1 66 ? -5.960 -6.206 -19.348 1.00 19.41 66 ILE C C 1
ATOM 1569 O O . ILE C 1 66 ? -6.628 -6.199 -20.378 1.00 19.40 66 ILE C O 1
ATOM 1574 N N . LEU C 1 67 ? -5.480 -7.316 -18.790 1.00 18.71 67 LEU C N 1
ATOM 1575 C CA . LEU C 1 67 ? -5.841 -8.638 -19.286 1.00 18.23 67 LEU C CA 1
ATOM 1576 C C . LEU C 1 67 ? -7.332 -8.924 -19.099 1.00 18.32 67 LEU C C 1
ATOM 1577 O O . LEU C 1 67 ? -7.921 -9.609 -19.924 1.00 18.07 67 LEU C O 1
ATOM 1582 N N . GLU C 1 68 ? -7.943 -8.379 -18.043 1.00 18.48 68 GLU C N 1
ATOM 1583 C CA . GLU C 1 68 ? -9.403 -8.470 -17.875 1.00 18.59 68 GLU C CA 1
ATOM 1584 C C . GLU C 1 68 ? -10.134 -7.910 -19.087 1.00 18.04 68 GLU C C 1
ATOM 1585 O O . GLU C 1 68 ? -11.013 -8.570 -19.624 1.00 17.95 68 GLU C O 1
ATOM 1591 N N . ALA C 1 69 ? -9.745 -6.715 -19.530 1.00 17.85 69 ALA C N 1
ATOM 1592 C CA . ALA C 1 69 ? -10.360 -6.068 -20.701 1.00 17.87 69 ALA C CA 1
ATOM 1593 C C . ALA C 1 69 ? -10.133 -6.866 -21.973 1.00 18.28 69 ALA C C 1
ATOM 1594 O O . ALA C 1 69 ? -10.978 -6.837 -22.870 1.00 18.46 69 ALA C O 1
ATOM 1596 N N . LEU C 1 70 ? -8.993 -7.564 -22.036 1.00 18.57 70 LEU C N 1
ATOM 1597 C CA . LEU C 1 70 ? -8.642 -8.439 -23.162 1.00 19.13 70 LEU C CA 1
ATOM 1598 C C . LEU C 1 70 ? -9.257 -9.836 -23.083 1.00 19.41 70 LEU C C 1
ATOM 1599 O O . LEU C 1 70 ? -9.031 -10.654 -23.967 1.00 19.82 70 LEU C O 1
ATOM 1604 N N . GLY C 1 71 ? -10.033 -10.116 -22.046 1.00 19.56 71 GLY C N 1
ATOM 1605 C CA . GLY C 1 71 ? -10.704 -11.393 -21.943 1.00 20.35 71 GLY C CA 1
ATOM 1606 C C . GLY C 1 71 ? -9.765 -12.564 -21.741 1.00 21.08 71 GLY C C 1
ATOM 1607 O O . GLY C 1 71 ? -10.022 -13.656 -22.236 1.00 21.32 71 GLY C O 1
ATOM 1608 N N . THR C 1 72 ? -8.676 -12.333 -21.015 1.00 22.00 72 THR C N 1
ATOM 1609 C CA . THR C 1 72 ? -7.692 -13.367 -20.710 1.00 23.25 72 THR C CA 1
ATOM 1610 C C . THR C 1 72 ? -7.354 -13.387 -19.219 1.00 24.22 72 THR C C 1
ATOM 1611 O O . THR C 1 72 ? -7.153 -12.323 -18.604 1.00 24.62 72 THR C O 1
ATOM 1615 N N . GLN C 1 73 ? -7.274 -14.595 -18.653 1.00 25.22 73 GLN C N 1
ATOM 1616 C CA . GLN C 1 73 ? -6.892 -14.797 -17.247 1.00 26.23 73 GLN C CA 1
ATOM 1617 C C . GLN C 1 73 ? -5.401 -14.506 -17.032 1.00 26.66 73 GLN C C 1
ATOM 1618 O O . GLN C 1 73 ? -4.575 -14.913 -17.858 1.00 26.87 73 GLN C O 1
ATOM 1624 N N . PRO C 1 74 ? -5.055 -13.767 -15.952 1.00 26.91 74 PRO C N 1
ATOM 1625 C CA . PRO C 1 74 ? -3.670 -13.708 -15.462 1.00 26.94 74 PRO C CA 1
ATOM 1626 C C . PRO C 1 74 ? -3.387 -14.734 -14.359 1.00 26.87 74 PRO C C 1
ATOM 1627 O O . PRO C 1 74 ? -4.065 -15.762 -14.269 1.00 26.79 74 PRO C O 1
ATOM 1631 N N . ASN D 1 3 ? 62.929 15.515 46.093 1.00 24.07 3 ASN D N 1
ATOM 1632 C CA . ASN D 1 3 ? 61.442 15.321 46.095 1.00 23.71 3 ASN D CA 1
ATOM 1633 C C . ASN D 1 3 ? 60.628 16.490 45.506 1.00 23.73 3 ASN D C 1
ATOM 1634 O O . ASN D 1 3 ? 59.805 16.253 44.631 1.00 24.58 3 ASN D O 1
ATOM 1639 N N . LEU D 1 4 ? 60.845 17.735 45.936 1.00 23.28 4 LEU D N 1
ATOM 1640 C CA . LEU D 1 4 ? 60.012 18.843 45.419 1.00 23.26 4 LEU D CA 1
ATOM 1641 C C . LEU D 1 4 ? 60.269 19.177 43.940 1.00 23.41 4 LEU D C 1
ATOM 1642 O O . LEU D 1 4 ? 59.337 19.202 43.143 1.00 23.18 4 LEU D O 1
ATOM 1647 N N . ASN D 1 5 ? 61.520 19.430 43.561 1.00 23.66 5 ASN D N 1
ATOM 1648 C CA . ASN D 1 5 ? 61.819 19.691 42.149 1.00 23.89 5 ASN D CA 1
ATOM 1649 C C . ASN D 1 5 ? 61.434 18.555 41.219 1.00 23.54 5 ASN D C 1
ATOM 1650 O O . ASN D 1 5 ? 60.985 18.805 40.107 1.00 23.28 5 ASN D O 1
ATOM 1655 N N . GLN D 1 6 ? 61.615 17.318 41.682 1.00 23.27 6 GLN D N 1
ATOM 1656 C CA . GLN D 1 6 ? 61.012 16.137 41.052 1.00 23.13 6 GLN D CA 1
ATOM 1657 C C . GLN D 1 6 ? 59.512 16.321 40.777 1.00 22.93 6 GLN D C 1
ATOM 1658 O O . GLN D 1 6 ? 59.048 16.090 39.648 1.00 22.80 6 GLN D O 1
ATOM 1664 N N . ILE D 1 7 ? 58.756 16.735 41.806 1.00 22.42 7 ILE D N 1
ATOM 1665 C CA . ILE D 1 7 ? 57.304 16.895 41.684 1.00 21.82 7 ILE D CA 1
ATOM 1666 C C . ILE D 1 7 ? 56.935 18.013 40.702 1.00 21.88 7 ILE D C 1
ATOM 1667 O O . ILE D 1 7 ? 56.102 17.814 39.816 1.00 22.16 7 ILE D O 1
ATOM 1672 N N . GLN D 1 8 ? 57.578 19.170 40.849 1.00 21.70 8 GLN D N 1
ATOM 1673 C CA . GLN D 1 8 ? 57.377 20.307 39.960 1.00 21.71 8 GLN D CA 1
ATOM 1674 C C . GLN D 1 8 ? 57.586 19.953 38.488 1.00 21.97 8 GLN D C 1
ATOM 1675 O O . GLN D 1 8 ? 56.922 20.491 37.604 1.00 22.08 8 GLN D O 1
ATOM 1681 N N . LYS D 1 9 ? 58.495 19.030 38.228 1.00 22.13 9 LYS D N 1
ATOM 1682 C CA . LYS D 1 9 ? 58.726 18.566 36.871 1.00 22.59 9 LYS D CA 1
ATOM 1683 C C . LYS D 1 9 ? 57.573 17.638 36.393 1.00 22.38 9 LYS D C 1
ATOM 1684 O O . LYS D 1 9 ? 56.983 17.868 35.327 1.00 22.32 9 LYS D O 1
ATOM 1690 N N . GLU D 1 10 ? 57.216 16.621 37.172 1.00 22.19 10 GLU D N 1
ATOM 1691 C CA . GLU D 1 10 ? 56.053 15.804 36.782 1.00 22.51 10 GLU D CA 1
ATOM 1692 C C . GLU D 1 10 ? 54.781 16.610 36.638 1.00 22.35 10 GLU D C 1
ATOM 1693 O O . GLU D 1 10 ? 53.925 16.254 35.836 1.00 22.92 10 GLU D O 1
ATOM 1699 N N . VAL D 1 11 ? 54.656 17.682 37.407 1.00 22.18 11 VAL D N 1
ATOM 1700 C CA . VAL D 1 11 ? 53.481 18.542 37.316 1.00 22.66 11 VAL D CA 1
ATOM 1701 C C . VAL D 1 11 ? 53.492 19.306 35.981 1.00 23.00 11 VAL D C 1
ATOM 1702 O O . VAL D 1 11 ? 52.478 19.345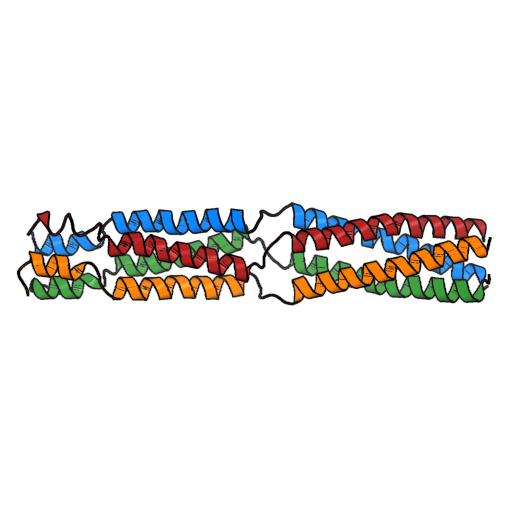 35.280 1.00 22.70 11 VAL D O 1
ATOM 1706 N N . SER D 1 12 ? 54.640 19.890 35.617 1.00 23.68 12 SER D N 1
ATOM 1707 C CA . SER D 1 12 ? 54.764 20.563 34.323 1.00 23.96 12 SER D CA 1
ATOM 1708 C C . SER D 1 12 ? 54.462 19.586 33.213 1.00 24.03 12 SER D C 1
ATOM 1709 O O . SER D 1 12 ? 53.821 19.941 32.232 1.00 24.33 12 SER D O 1
ATOM 1712 N N . GLU D 1 13 ? 54.914 18.348 33.391 1.00 24.40 13 GLU D N 1
ATOM 1713 C CA . GLU D 1 13 ? 54.731 17.293 32.398 1.00 24.70 13 GLU D CA 1
ATOM 1714 C C . GLU D 1 13 ? 53.253 16.888 32.283 1.00 24.51 13 GLU D C 1
ATOM 1715 O O . GLU D 1 13 ? 52.729 16.776 31.175 1.00 24.63 13 GLU D O 1
ATOM 1721 N N . ILE D 1 14 ? 52.576 16.702 33.418 1.00 24.22 14 ILE D N 1
ATOM 1722 C CA . ILE D 1 14 ? 51.111 16.486 33.408 1.00 24.16 14 ILE D CA 1
ATOM 1723 C C . ILE D 1 14 ? 50.376 17.617 32.688 1.00 24.37 14 ILE D C 1
ATOM 1724 O O . ILE D 1 14 ? 49.487 17.361 31.889 1.00 24.74 14 ILE D O 1
ATOM 1729 N N . LEU D 1 15 ? 50.757 18.855 32.966 1.00 24.52 15 LEU D N 1
ATOM 1730 C CA . LEU D 1 15 ? 50.024 20.003 32.459 1.00 24.87 15 LEU D CA 1
ATOM 1731 C C . LEU D 1 15 ? 50.135 20.057 30.950 1.00 25.55 15 LEU D C 1
ATOM 1732 O O . LEU D 1 15 ? 49.125 20.211 30.260 1.00 25.54 15 LEU D O 1
ATOM 1737 N N . SER D 1 16 ? 51.360 19.883 30.447 1.00 26.81 16 SER D N 1
ATOM 1738 C CA . SER D 1 16 ? 51.660 20.003 29.014 1.00 27.73 16 SER D CA 1
ATOM 1739 C C . SER D 1 16 ? 51.085 18.832 28.230 1.00 28.17 16 SER D C 1
ATOM 1740 O O . SER D 1 16 ? 50.480 19.026 27.180 1.00 28.41 16 SER D O 1
ATOM 1743 N N . ASP D 1 17 ? 51.257 17.621 28.759 1.00 28.84 17 ASP D N 1
ATOM 1744 C CA . ASP D 1 17 ? 50.697 16.423 28.129 1.00 29.65 17 ASP D CA 1
ATOM 1745 C C . ASP D 1 17 ? 49.164 16.517 28.047 1.00 29.40 17 ASP D C 1
ATOM 1746 O O . ASP D 1 17 ? 48.566 16.082 27.060 1.00 29.52 17 ASP D O 1
ATOM 1751 N N . GLN D 1 18 ? 48.544 17.122 29.061 1.00 29.47 18 GLN D N 1
ATOM 1752 C CA . GLN D 1 18 ? 47.077 17.299 29.100 1.00 29.57 18 GLN D CA 1
ATOM 1753 C C . GLN D 1 18 ? 46.556 18.320 28.099 1.00 29.61 18 GLN D C 1
ATOM 1754 O O . GLN D 1 18 ? 45.505 18.102 27.488 1.00 29.85 18 GLN D O 1
ATOM 1760 N N . LYS D 1 19 ? 47.290 19.422 27.924 1.00 29.53 19 LYS D N 1
ATOM 1761 C CA . LYS D 1 19 ? 46.931 20.422 26.922 1.00 29.18 19 LYS D CA 1
ATOM 1762 C C . LYS D 1 19 ? 46.769 19.802 25.531 1.00 28.88 19 LYS D C 1
ATOM 1763 O O . LYS D 1 19 ? 45.842 20.150 24.791 1.00 28.74 19 LYS D O 1
ATOM 1769 N N . SER D 1 20 ? 47.646 18.863 25.189 1.00 28.76 20 SER D N 1
ATOM 1770 C CA . SER D 1 20 ? 47.511 18.137 23.929 1.00 28.94 20 SER D CA 1
ATOM 1771 C C . SER D 1 20 ? 46.296 17.186 23.902 1.00 28.58 20 SER D C 1
ATOM 1772 O O . SER D 1 20 ? 45.592 17.106 22.893 1.00 28.33 20 SER D O 1
ATOM 1775 N N . MET D 1 21 ? 46.062 16.466 25.003 1.00 28.28 21 MET D N 1
ATOM 1776 C CA . MET D 1 21 ? 44.862 15.643 25.144 1.00 27.78 21 MET D CA 1
ATOM 1777 C C . MET D 1 21 ? 43.606 16.479 25.013 1.00 27.03 21 MET D C 1
ATOM 1778 O O . MET D 1 21 ? 42.663 16.065 24.370 1.00 26.70 21 MET D O 1
ATOM 1783 N N . LYS D 1 22 ? 43.582 17.654 25.624 1.00 26.64 22 LYS D N 1
ATOM 1784 C CA . LYS D 1 22 ? 42.353 18.422 25.618 1.00 26.85 22 LYS D CA 1
ATOM 1785 C C . LYS D 1 22 ? 42.024 18.934 24.223 1.00 26.59 22 LYS D C 1
ATOM 1786 O O . LYS D 1 22 ? 40.851 18.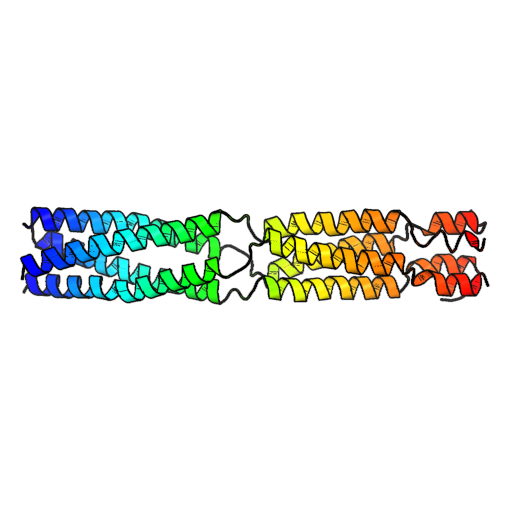985 23.847 1.00 27.20 22 LYS D O 1
ATOM 1792 N N . ALA D 1 23 ? 43.059 19.251 23.446 1.00 26.20 23 ALA D N 1
ATOM 1793 C CA . ALA D 1 23 ? 42.905 19.682 22.058 1.00 25.77 23 ALA D CA 1
ATOM 1794 C C . ALA D 1 23 ? 42.434 18.543 21.114 1.00 25.67 23 ALA D C 1
ATOM 1795 O O . ALA D 1 23 ? 41.614 18.766 20.215 1.00 25.22 23 ALA D O 1
ATOM 1797 N N . ASP D 1 24 ? 42.952 17.333 21.323 1.00 25.61 24 ASP D N 1
ATOM 1798 C CA . ASP D 1 24 ? 42.496 16.172 20.568 1.00 26.10 24 ASP D CA 1
ATOM 1799 C C . ASP D 1 24 ? 41.033 15.852 20.902 1.00 26.39 24 ASP D C 1
ATOM 1800 O O . ASP D 1 24 ? 40.238 15.560 20.010 1.00 26.50 24 ASP D O 1
ATOM 1805 N N . ILE D 1 25 ? 40.672 15.926 22.183 1.00 26.78 25 ILE D N 1
ATOM 1806 C CA . ILE D 1 25 ? 39.284 15.677 22.613 1.00 27.35 25 ILE D CA 1
ATOM 1807 C C . ILE D 1 25 ? 38.304 16.670 21.968 1.00 27.88 25 ILE D C 1
ATOM 1808 O O . ILE D 1 25 ? 37.209 16.285 21.524 1.00 28.42 25 ILE D O 1
ATOM 1813 N N . LYS D 1 26 ? 38.727 17.933 21.910 1.00 27.96 26 LYS D N 1
ATOM 1814 C CA . LYS D 1 26 ? 37.959 19.027 21.332 1.00 27.71 26 LYS D CA 1
ATOM 1815 C C . LYS D 1 26 ? 37.715 18.736 19.873 1.00 27.38 26 LYS D C 1
ATOM 1816 O O . LYS D 1 26 ? 36.644 19.029 19.340 1.00 27.34 26 LYS D O 1
ATOM 1822 N N . ALA D 1 27 ? 38.741 18.170 19.235 1.00 27.21 27 ALA D N 1
ATOM 1823 C CA . ALA D 1 27 ? 38.706 17.782 17.820 1.00 26.87 27 ALA D CA 1
ATOM 1824 C C . ALA D 1 27 ? 37.795 16.575 17.565 1.00 26.59 27 ALA D C 1
ATOM 1825 O O . ALA D 1 27 ? 37.107 16.540 16.542 1.00 26.78 27 ALA D O 1
ATOM 1827 N N . ILE D 1 28 ? 37.784 15.596 18.474 1.00 26.08 28 ILE D N 1
ATOM 1828 C CA . ILE D 1 28 ? 36.851 14.469 18.328 1.00 26.18 28 ILE D CA 1
ATOM 1829 C C . ILE D 1 28 ? 35.440 15.043 18.248 1.00 26.63 28 ILE D C 1
ATOM 1830 O O . ILE D 1 28 ? 34.670 14.694 17.356 1.00 26.28 28 ILE D O 1
ATOM 1835 N N . LEU D 1 29 ? 35.143 15.961 19.164 1.00 27.32 29 LEU D N 1
ATOM 1836 C CA . LEU D 1 29 ? 33.874 16.675 19.175 1.00 28.02 29 LEU D CA 1
ATOM 1837 C C . LEU D 1 29 ? 33.666 17.510 17.899 1.00 28.70 29 LEU D C 1
ATOM 1838 O O . LEU D 1 29 ? 32.616 17.411 17.263 1.00 29.22 29 LEU D O 1
ATOM 1843 N N . GLU D 1 30 ? 34.661 18.315 17.517 1.00 29.44 30 GLU D N 1
ATOM 1844 C CA . GLU D 1 30 ? 34.616 19.057 16.248 1.00 29.93 30 GLU D CA 1
ATOM 1845 C C . GLU D 1 30 ? 34.077 18.163 15.128 1.00 30.05 30 GLU D C 1
ATOM 1846 O O . GLU D 1 30 ? 33.136 18.536 14.437 1.00 30.11 30 GLU D O 1
ATOM 1852 N N . LEU D 1 31 ? 34.657 16.965 15.004 1.00 30.38 31 LEU D N 1
ATOM 1853 C CA . LEU D 1 31 ? 34.360 16.006 13.934 1.00 30.47 31 LEU D CA 1
ATOM 1854 C C . LEU D 1 31 ? 32.953 15.421 13.963 1.00 30.93 31 LEU D C 1
ATOM 1855 O O . LEU D 1 31 ? 32.296 15.328 12.916 1.00 31.34 31 LEU D O 1
ATOM 1860 N N . LEU D 1 32 ? 32.502 15.008 15.149 1.00 31.20 32 LEU D N 1
ATOM 1861 C CA . LEU D 1 32 ? 31.133 14.486 15.327 1.00 31.04 32 LEU D CA 1
ATOM 1862 C C . LEU D 1 32 ? 30.121 15.646 15.288 1.00 31.05 32 LEU D C 1
ATOM 1863 O O . LEU D 1 32 ? 28.923 15.443 15.492 1.00 31.40 32 LEU D O 1
ATOM 1868 N N . GLY D 1 33 ? 30.617 16.857 15.027 1.00 30.78 33 GLY D N 1
ATOM 1869 C CA . GLY D 1 33 ? 29.774 18.036 14.830 1.00 30.35 33 GLY D CA 1
ATOM 1870 C C . GLY D 1 33 ? 29.663 18.414 13.363 1.00 30.07 33 GLY D C 1
ATOM 1871 O O . GLY D 1 33 ? 28.573 18.718 12.879 1.00 30.01 33 GLY D O 1
ATOM 1872 N N . SER D 1 34 ? 30.797 18.384 12.659 1.00 29.79 34 SER D N 1
ATOM 1873 C CA . SER D 1 34 ? 30.865 18.675 11.225 1.00 29.48 34 SER D CA 1
ATOM 1874 C C . SER D 1 34 ? 29.787 17.919 10.468 1.00 29.45 34 SER D C 1
ATOM 1875 O O . SER D 1 34 ? 29.387 18.323 9.373 1.00 29.46 34 SER D O 1
ATOM 1878 N N . GLN D 1 35 ? 29.341 16.808 11.044 1.00 29.43 35 GLN D N 1
ATOM 1879 C CA . GLN D 1 35 ? 28.348 15.954 10.409 1.00 29.45 35 GLN D CA 1
ATOM 1880 C C . GLN D 1 35 ? 26.935 16.131 10.954 1.00 29.29 35 GLN D C 1
ATOM 1881 O O . GLN D 1 35 ? 26.716 16.183 12.166 1.00 29.07 35 GLN D O 1
ATOM 1887 N N . ASN D 1 36 ? 25.990 16.236 10.026 1.00 29.31 36 ASN D N 1
ATOM 1888 C CA . ASN D 1 36 ? 24.566 16.259 10.335 1.00 29.39 36 ASN D CA 1
ATOM 1889 C C . ASN D 1 36 ? 24.023 14.840 10.580 1.00 29.45 36 ASN D C 1
ATOM 1890 O O . ASN D 1 36 ? 24.303 13.928 9.794 1.00 29.43 36 ASN D O 1
ATOM 1895 N N . PRO D 1 37 ? 23.261 14.653 11.682 1.00 29.51 37 PRO D N 1
ATOM 1896 C CA . PRO D 1 37 ? 22.720 13.378 12.162 1.00 29.57 37 PRO D CA 1
ATOM 1897 C C . PRO D 1 37 ? 22.336 12.374 11.077 1.00 29.72 37 PRO D C 1
ATOM 1898 O O . PRO D 1 37 ? 21.733 12.732 10.062 1.00 29.62 37 PRO D O 1
ATOM 1902 N N . ILE D 1 38 ? 22.686 11.118 11.322 1.00 29.92 38 ILE D N 1
ATOM 1903 C CA . ILE D 1 38 ? 22.512 10.044 10.353 1.00 30.37 38 ILE D CA 1
ATOM 1904 C C . ILE D 1 38 ? 21.040 9.844 9.969 1.00 30.62 38 ILE D C 1
ATOM 1905 O O . ILE D 1 38 ? 20.728 9.620 8.801 1.00 30.83 38 ILE D O 1
ATOM 1910 N N . LYS D 1 39 ? 20.145 9.947 10.949 1.00 30.91 39 LYS D N 1
ATOM 1911 C CA . LYS D 1 39 ? 18.701 9.827 10.716 1.00 30.97 39 LYS D CA 1
ATOM 1912 C C . LYS D 1 39 ? 18.150 11.036 9.935 1.00 31.21 39 LYS D C 1
ATOM 1913 O O . LYS D 1 39 ? 17.151 10.916 9.218 1.00 31.20 39 LYS D O 1
ATOM 1919 N N . GLU D 1 40 ? 18.824 12.183 10.066 1.00 31.39 40 GLU D N 1
ATOM 1920 C CA . GLU D 1 40 ? 18.430 13.438 9.404 1.00 31.47 40 GLU D CA 1
ATOM 1921 C C . GLU D 1 40 ? 18.806 13.468 7.917 1.00 31.49 40 GLU D C 1
ATOM 1922 O O . GLU D 1 40 ? 18.069 14.024 7.097 1.00 31.56 40 GLU D O 1
ATOM 1928 N N . SER D 1 41 ? 19.950 12.872 7.581 1.00 31.42 41 SER D N 1
ATOM 1929 C CA . SER D 1 41 ? 20.434 12.825 6.199 1.00 31.19 41 SER D CA 1
ATOM 1930 C C . SER D 1 41 ? 19.760 11.711 5.395 1.00 31.17 41 SER D C 1
ATOM 1931 O O . SER D 1 41 ? 19.693 11.774 4.164 1.00 31.06 41 SER D O 1
ATOM 1934 N N . LEU D 1 42 ? 19.266 10.695 6.098 1.00 31.20 42 LEU D N 1
ATOM 1935 C CA . LEU D 1 42 ? 18.594 9.562 5.468 1.00 31.24 42 LEU D CA 1
ATOM 1936 C C . LEU D 1 42 ? 17.182 9.907 5.018 1.00 31.39 42 LEU D C 1
ATOM 1937 O O . LEU D 1 42 ? 16.691 9.350 4.035 1.00 31.54 42 LEU D O 1
ATOM 1942 N N . GLU D 1 43 ? 16.528 10.804 5.755 1.00 31.51 43 GLU D N 1
ATOM 1943 C CA . GLU D 1 43 ? 15.206 11.299 5.396 1.00 31.53 43 GLU D CA 1
ATOM 1944 C C . GLU D 1 43 ? 15.279 11.991 4.031 1.00 31.22 43 GLU D C 1
ATOM 1945 O O . GLU D 1 43 ? 14.499 11.679 3.120 1.00 31.42 43 GLU D O 1
ATOM 1951 N N . THR D 1 44 ? 16.236 12.909 3.892 1.00 30.70 44 THR D N 1
ATOM 1952 C CA . THR D 1 44 ? 16.404 13.709 2.670 1.00 30.22 44 THR D CA 1
ATOM 1953 C C . THR D 1 44 ? 16.759 12.893 1.414 1.00 29.83 44 THR D C 1
ATOM 1954 O O . THR D 1 44 ? 16.211 13.143 0.338 1.00 29.45 44 THR D O 1
ATOM 1958 N N . VAL D 1 45 ? 17.661 11.924 1.565 1.00 29.49 45 VAL D N 1
ATOM 1959 C CA . VAL D 1 45 ? 18.131 11.097 0.448 1.00 29.20 45 VAL D CA 1
ATOM 1960 C C . VAL D 1 45 ? 17.078 10.057 0.047 1.00 29.28 45 VAL D C 1
ATOM 1961 O O . VAL D 1 45 ? 17.012 9.642 -1.119 1.00 29.49 45 VAL D O 1
ATOM 1965 N N . ALA D 1 46 ? 16.253 9.661 1.015 1.00 29.08 46 ALA D N 1
ATOM 1966 C CA . ALA D 1 46 ? 15.103 8.786 0.789 1.00 28.77 46 ALA D CA 1
ATOM 1967 C C . ALA D 1 46 ? 13.990 9.434 -0.044 1.00 28.59 46 ALA D C 1
ATOM 1968 O O . ALA D 1 46 ? 13.371 8.772 -0.858 1.00 28.83 46 ALA D O 1
ATOM 1970 N N . ALA D 1 47 ? 13.732 10.719 0.177 1.00 28.61 47 ALA D N 1
ATOM 1971 C CA . ALA D 1 47 ? 12.639 11.432 -0.487 1.00 28.56 47 ALA D CA 1
ATOM 1972 C C . ALA D 1 47 ? 12.938 11.734 -1.941 1.00 28.58 47 ALA D C 1
ATOM 1973 O O . ALA D 1 47 ? 12.024 11.846 -2.758 1.00 28.70 47 ALA D O 1
ATOM 1975 N N . LYS D 1 48 ? 14.221 11.884 -2.251 1.00 28.58 48 LYS D N 1
ATOM 1976 C CA . LYS D 1 48 ? 14.675 12.063 -3.618 1.00 28.50 48 LYS D CA 1
ATOM 1977 C C . LYS D 1 48 ? 14.664 10.728 -4.358 1.00 28.74 48 LYS D C 1
ATOM 1978 O O . LYS D 1 48 ? 14.265 10.684 -5.520 1.00 29.22 48 LYS D O 1
ATOM 1984 N N . ILE D 1 49 ? 15.087 9.645 -3.696 1.00 28.75 49 ILE D N 1
ATOM 1985 C CA . ILE D 1 49 ? 14.949 8.289 -4.258 1.00 28.86 49 ILE D CA 1
ATOM 1986 C C . ILE D 1 49 ? 13.513 8.016 -4.747 1.00 29.35 49 ILE D C 1
ATOM 1987 O O . ILE D 1 49 ? 13.319 7.570 -5.878 1.00 29.68 49 ILE D O 1
ATOM 1992 N N . VAL D 1 50 ? 12.513 8.288 -3.907 1.00 29.63 50 VAL D N 1
ATOM 1993 C CA . VAL D 1 50 ? 11.126 7.999 -4.288 1.00 29.76 50 VAL D CA 1
ATOM 1994 C C . VAL D 1 50 ? 10.613 9.003 -5.312 1.00 30.03 50 VAL D C 1
ATOM 1995 O O . VAL D 1 50 ? 9.901 8.618 -6.234 1.00 30.40 50 VAL D O 1
ATOM 1999 N N . ASN D 1 51 ? 11.003 10.272 -5.173 1.00 30.28 51 ASN D N 1
ATOM 2000 C CA . ASN D 1 51 ? 10.521 11.317 -6.071 1.00 30.63 51 ASN D CA 1
ATOM 2001 C C . ASN D 1 51 ? 10.945 11.083 -7.518 1.00 30.88 51 ASN D C 1
ATOM 2002 O O . ASN D 1 51 ? 10.176 11.336 -8.452 1.00 30.82 51 ASN D O 1
ATOM 2007 N N . ASP D 1 52 ? 12.169 10.598 -7.700 1.00 30.93 52 ASP D N 1
ATOM 2008 C CA . ASP D 1 52 ? 12.703 10.425 -9.039 1.00 31.05 52 ASP D CA 1
ATOM 2009 C C . ASP D 1 52 ? 12.329 9.109 -9.703 1.00 30.83 52 ASP D C 1
ATOM 2010 O O . ASP D 1 52 ? 12.296 9.026 -10.931 1.00 31.02 52 ASP D O 1
ATOM 2015 N N . LEU D 1 53 ? 12.030 8.088 -8.902 1.00 30.48 53 LEU D N 1
ATOM 2016 C CA . LEU D 1 53 ? 11.333 6.906 -9.424 1.00 30.11 53 LEU D CA 1
ATOM 2017 C C . LEU D 1 53 ? 9.848 7.253 -9.637 1.00 29.89 53 LEU D C 1
ATOM 2018 O O . LEU D 1 53 ? 9.200 6.713 -10.526 1.00 30.05 53 LEU D O 1
ATOM 2023 N N . THR D 1 54 ? 9.317 8.176 -8.839 1.00 29.52 54 THR D N 1
ATOM 2024 C CA . THR D 1 54 ? 8.017 8.762 -9.146 1.00 29.10 54 THR D CA 1
ATOM 2025 C C . THR D 1 54 ? 8.060 9.446 -10.519 1.00 29.33 54 THR D C 1
ATOM 2026 O O . THR D 1 54 ? 7.163 9.237 -11.335 1.00 29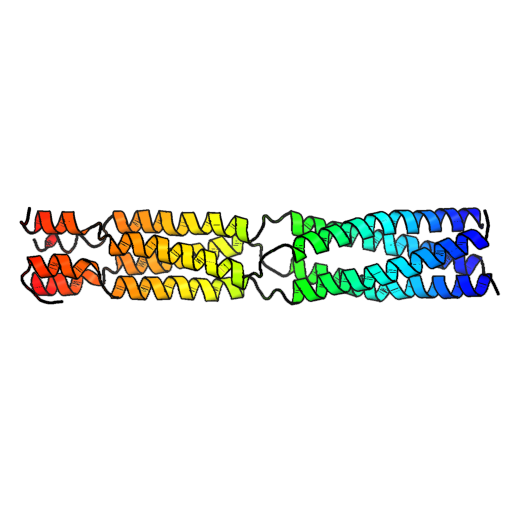.72 54 THR D O 1
ATOM 2030 N N . LYS D 1 55 ? 9.111 10.225 -10.790 1.00 29.29 55 LYS D N 1
ATOM 2031 C CA . LYS D 1 55 ? 9.297 10.805 -12.125 1.00 28.94 55 LYS D CA 1
ATOM 2032 C C . LYS D 1 55 ? 9.237 9.704 -13.190 1.00 28.85 55 LYS D C 1
ATOM 2033 O O . LYS D 1 55 ? 8.513 9.840 -14.174 1.00 29.19 55 LYS D O 1
ATOM 2039 N N . LEU D 1 56 ? 9.946 8.599 -12.965 1.00 28.59 56 LEU D N 1
ATOM 2040 C CA . LEU D 1 56 ? 10.037 7.510 -13.945 1.00 28.41 56 LEU D CA 1
ATOM 2041 C C . LEU D 1 56 ? 8.744 6.750 -14.200 1.00 28.46 56 LEU D C 1
ATOM 2042 O O . LEU D 1 56 ? 8.366 6.548 -15.352 1.00 28.53 56 LEU D O 1
ATOM 2047 N N . ILE D 1 57 ? 8.088 6.313 -13.125 1.00 28.71 57 ILE D N 1
ATOM 2048 C CA . ILE D 1 57 ? 6.877 5.479 -13.210 1.00 28.60 57 ILE D CA 1
ATOM 2049 C C . ILE D 1 57 ? 5.694 6.235 -13.827 1.00 28.65 57 ILE D C 1
ATOM 2050 O O . ILE D 1 57 ? 5.064 5.743 -14.766 1.00 29.10 57 ILE D O 1
ATOM 2055 N N . ASN D 1 58 ? 5.416 7.435 -13.323 1.00 28.38 58 ASN D N 1
ATOM 2056 C CA . ASN D 1 58 ? 4.347 8.273 -13.870 1.00 28.16 58 ASN D CA 1
ATOM 2057 C C . ASN D 1 58 ? 4.530 8.626 -15.347 1.00 28.24 58 ASN D C 1
ATOM 2058 O O . ASN D 1 58 ? 3.560 8.961 -16.033 1.00 28.40 58 ASN D O 1
ATOM 2063 N N . ASP D 1 59 ? 5.767 8.534 -15.834 1.00 28.20 59 ASP D N 1
ATOM 2064 C CA . ASP D 1 59 ? 6.074 8.811 -17.242 1.00 28.19 59 ASP D CA 1
ATOM 2065 C C . ASP D 1 59 ? 5.600 7.723 -18.182 1.00 27.80 59 ASP D C 1
ATOM 2066 O O . ASP D 1 59 ? 5.367 7.980 -19.367 1.00 27.84 59 ASP D O 1
ATOM 2071 N N . CYS D 1 60 ? 5.469 6.512 -17.645 1.00 27.35 60 CYS D N 1
ATOM 2072 C CA . CYS D 1 60 ? 4.899 5.370 -18.372 1.00 26.85 60 CYS D CA 1
ATOM 2073 C C . CYS D 1 60 ? 5.784 4.877 -19.512 1.00 26.66 60 CYS D C 1
ATOM 2074 O O . CYS D 1 60 ? 5.325 4.799 -20.649 1.00 26.74 60 CYS D O 1
ATOM 2077 N N . PRO D 1 61 ? 7.054 4.528 -19.210 1.00 26.53 61 PRO D N 1
ATOM 2078 C CA . PRO D 1 61 ? 7.982 4.130 -20.274 1.00 26.28 61 PRO D CA 1
ATOM 2079 C C . PRO D 1 61 ? 7.558 2.858 -21.011 1.00 26.12 61 PRO D C 1
ATOM 2080 O O . PRO D 1 61 ? 8.096 2.560 -22.079 1.00 26.15 61 PRO D O 1
ATOM 2084 N N . CYS D 1 62 ? 6.581 2.137 -20.461 1.00 25.81 62 CYS D N 1
ATOM 2085 C CA . CYS D 1 62 ? 6.154 0.857 -21.027 1.00 25.45 62 CYS D CA 1
ATOM 2086 C C . CYS D 1 62 ? 4.858 0.920 -21.837 1.00 25.00 62 CYS D C 1
ATOM 2087 O O . CYS D 1 62 ? 4.358 -0.113 -22.305 1.00 25.26 62 CYS D O 1
ATOM 2090 N N . ASN D 1 63 ? 4.343 2.132 -22.031 1.00 24.28 63 ASN D N 1
ATOM 2091 C CA . ASN D 1 63 ? 3.112 2.346 -22.791 1.00 23.47 63 ASN D CA 1
ATOM 2092 C C . ASN D 1 63 ? 3.301 2.394 -24.310 1.00 23.06 63 ASN D C 1
ATOM 2093 O O . ASN D 1 63 ? 2.462 1.869 -25.053 1.00 22.83 63 ASN D O 1
ATOM 2098 N N . LYS D 1 64 ? 4.395 3.030 -24.748 1.00 22.57 64 LYS D N 1
ATOM 2099 C CA . LYS D 1 64 ? 4.833 3.097 -26.162 1.00 22.09 64 LYS D CA 1
ATOM 2100 C C . LYS D 1 64 ? 4.759 1.801 -26.996 1.00 21.90 64 LYS D C 1
ATOM 2101 O O . LYS D 1 64 ? 4.383 1.827 -28.168 1.00 21.56 64 LYS D O 1
ATOM 2107 N N . GLU D 1 65 ? 5.111 0.681 -26.372 1.00 21.75 65 GLU D N 1
ATOM 2108 C CA . GLU D 1 65 ? 5.157 -0.627 -27.022 1.00 21.74 65 GLU D CA 1
ATOM 2109 C C . GLU D 1 65 ? 3.758 -1.249 -27.078 1.00 21.69 65 GLU D C 1
ATOM 2110 O O . GLU D 1 65 ? 3.436 -1.972 -28.027 1.00 21.52 65 GLU D O 1
ATOM 2116 N N A ILE D 1 66 ? 2.946 -0.976 -26.054 0.60 21.71 66 ILE D N 1
ATOM 2117 N N B ILE D 1 66 ? 2.934 -0.956 -26.070 0.40 21.66 66 ILE D N 1
ATOM 2118 C CA A ILE D 1 66 ? 1.564 -1.457 -25.997 0.60 21.55 66 ILE D CA 1
ATOM 2119 C CA B ILE D 1 66 ? 1.562 -1.471 -26.002 0.40 21.54 66 ILE D CA 1
ATOM 2120 C C A ILE D 1 66 ? 0.672 -0.676 -26.956 0.60 21.44 66 ILE D C 1
ATOM 2121 C C B ILE D 1 66 ? 0.575 -0.670 -26.854 0.40 21.43 66 ILE D C 1
ATOM 2122 O O A ILE D 1 66 ? -0.041 -1.268 -27.757 0.60 21.59 66 ILE D O 1
ATOM 2123 O O B ILE D 1 66 ? -0.316 -1.246 -27.465 0.40 21.56 66 ILE D O 1
ATOM 2132 N N . LEU D 1 67 ? 0.733 0.652 -26.887 1.00 21.36 67 LEU D N 1
ATOM 2133 C CA . LEU D 1 67 ? -0.044 1.516 -27.793 1.00 20.93 67 LEU D CA 1
ATOM 2134 C C . LEU D 1 67 ? 0.296 1.280 -29.274 1.00 20.59 67 LEU D C 1
ATOM 2135 O O . LEU D 1 67 ? -0.526 1.559 -30.149 1.00 20.53 67 LEU D O 1
ATOM 2140 N N . GLU D 1 68 ? 1.509 0.792 -29.545 1.00 20.22 68 GLU D N 1
ATOM 2141 C CA . GLU D 1 68 ? 1.965 0.527 -30.916 1.00 20.05 68 GLU D CA 1
ATOM 2142 C C . GLU D 1 68 ? 1.268 -0.690 -31.505 1.00 19.73 68 GLU D C 1
ATOM 2143 O O . GLU D 1 68 ? 1.204 -0.833 -32.727 1.00 19.86 68 GLU D O 1
ATOM 2149 N N . ALA D 1 69 ? 0.767 -1.564 -30.633 1.00 19.10 69 ALA D N 1
ATOM 2150 C CA . ALA D 1 69 ? 0.047 -2.757 -31.059 1.00 18.69 69 ALA D CA 1
ATOM 2151 C C . ALA D 1 69 ? -1.463 -2.510 -31.179 1.00 18.62 69 ALA D C 1
ATOM 2152 O O . ALA D 1 69 ? -2.182 -3.335 -31.737 1.00 18.81 69 ALA D O 1
ATOM 2154 N N . LEU D 1 70 ? -1.923 -1.364 -30.679 1.00 18.32 70 LEU D N 1
ATOM 2155 C CA . LEU D 1 70 ? -3.344 -1.020 -30.636 1.00 17.98 70 LEU D CA 1
ATOM 2156 C C . LEU D 1 70 ? -3.759 -0.072 -31.757 1.00 17.87 70 LEU D C 1
ATOM 2157 O O . LEU D 1 70 ? -3.406 -0.275 -32.916 1.00 17.74 70 LEU D O 1
#

B-factor: mean 25.07, std 5.67, range [3.58, 98.07]

CATH classification: 6.10.250.630

Secondary structure (DSSP, 8-state):
-HHHHHHHHHHHHHHHHHHHHHHHHHHHHHHTTS--HHHHHHHHHHHHHHHHHHHHHH-TTHHHHHHHH-/-HHHHHHHHHHHHHHHHHHHHHHHHHHHHHHTS--HHHHHHHHHHHHHHHHHHHHHT-TTHHHHHHHHT--/--HHHHHHHHHHHHHHHHHHHHHHHHHHHHHTTS--HHHHHHHHHHHHHHHHHHHHTT-TTHHHHHHHTT---/-HHHHHHHHHHHHHHHHHHHHHHHHHHHHHHHS--HHHHHHHHHHHHHHHHHHHHHH-TTHHHHHTT-

Foldseek 3Di:
DVVVVVVVVVVVVVVVCVVVVVVVVVVVVVVVPDDDPVVVVCVVVVVVCVVVVVVVVVPPVVPVVVVVVD/DVVVVVVVVVVVVVVVVVVVVVVVVVCCVVVPDDDPVVVVVVVVVVVCVVVCVVVVVPDCVVVVCVVVPHD/DDDVVVVVVVVVVVVVVVVVVVVVVVVVVVVVVPDDPVVVCVVVVCVVVVVVVVVVVVPPPVCVVVVVVVHDD/DVVVVVVVVVVVVVVVVVVVVVVVVVVVVVVVDDDPVVVCVVVVVVVVVVVVVVVVVCPPVVVVVVVD